Protein AF-A0A3P7QQA8-F1 (afdb_monomer)

InterPro domains:
  IPR006048 Alpha-amylase/branching enzyme, C-terminal all beta [PF02806] (86-179)
  IPR013780 Glycosyl hydrolase, all-beta [G3DSA:2.60.40.1180] (84-181)

pLDDT: mean 81.28, std 15.54, range [29.97, 96.06]

Foldseek 3Di:
DPPAFFPVHDDDLVNVLVLLVCLVVVCVCLLQVPDDDDDDDDDDDPDDPPVQCVDPRGLNVLVVLSVVLVVVVCVVQVQSPFDHKAFLDCDPVQRWTWIDTSQKIKIFGQASADKDAWDKTADADFAKKAWSDKCQDVSNPHPNPDDNGDIWGWDQPGGSNHRIITTDGGGHSMMTMIHGD

Solvent-accessible surface area (backbone atoms only — not comparable to full-atom values): 10279 Å² total; per-residue (Å²): 116,88,79,54,37,39,69,92,36,72,88,43,76,65,55,54,48,50,54,35,48,45,69,46,50,74,44,49,42,72,72,72,67,57,79,81,81,82,79,92,70,94,69,96,68,100,69,84,73,66,67,52,46,72,35,88,60,29,54,45,34,20,56,52,48,46,52,52,51,52,50,52,50,34,72,76,59,36,40,87,78,38,68,78,68,47,75,35,42,79,39,79,87,68,32,34,41,29,33,38,35,59,73,29,40,40,42,34,25,67,22,91,73,65,57,38,70,72,40,80,44,41,34,73,75,80,53,46,30,32,61,71,46,58,50,36,32,60,80,40,71,33,82,50,84,69,67,75,85,47,73,35,61,49,44,92,47,65,31,62,94,23,56,12,22,33,58,39,71,43,49,43,44,30,39,38,31,32,30,68,113

Structure (mmCIF, N/CA/C/O backbone):
data_AF-A0A3P7QQA8-F1
#
_entry.id   AF-A0A3P7QQA8-F1
#
loop_
_atom_site.group_PDB
_atom_site.id
_atom_site.type_symbol
_atom_site.label_atom_id
_atom_site.label_alt_id
_atom_site.label_comp_id
_atom_site.label_asym_id
_atom_site.label_entity_id
_atom_site.label_seq_id
_atom_site.pdbx_PDB_ins_code
_atom_site.Cartn_x
_atom_site.Cartn_y
_atom_site.Cartn_z
_atom_site.occupancy
_atom_site.B_iso_or_equiv
_atom_site.auth_seq_id
_atom_site.auth_comp_id
_atom_site.auth_asym_id
_atom_site.auth_atom_id
_atom_site.pdbx_PDB_model_num
ATOM 1 N N . MET A 1 1 ? -2.101 3.197 25.230 1.00 57.44 1 MET A N 1
ATOM 2 C CA . MET A 1 1 ? -2.640 1.871 24.850 1.00 57.44 1 MET A CA 1
ATOM 3 C C . MET A 1 1 ? -3.828 1.488 25.728 1.00 57.44 1 MET A C 1
ATOM 5 O O . MET A 1 1 ? -4.781 0.951 25.197 1.00 57.44 1 MET A O 1
ATOM 9 N N . TYR A 1 2 ? -3.810 1.807 27.024 1.00 59.59 2 TYR A N 1
ATOM 10 C CA . TYR A 1 2 ? -4.883 1.435 27.953 1.00 59.59 2 TYR A CA 1
ATOM 11 C C . TYR A 1 2 ? -6.180 2.246 27.780 1.00 59.59 2 TYR A C 1
ATOM 13 O O . TYR A 1 2 ? -7.253 1.659 27.807 1.00 59.59 2 TYR A O 1
ATOM 21 N N . ASP A 1 3 ? -6.090 3.547 27.477 1.00 66.62 3 ASP A N 1
ATOM 22 C CA . ASP A 1 3 ? -7.284 4.417 27.530 1.00 66.62 3 ASP A CA 1
ATOM 23 C C . ASP A 1 3 ? -7.959 4.667 26.174 1.00 66.62 3 ASP A C 1
ATOM 25 O O . ASP A 1 3 ? -9.143 4.965 26.114 1.00 66.62 3 ASP A O 1
ATOM 29 N N . PHE A 1 4 ? -7.220 4.542 25.066 1.00 74.38 4 PHE A N 1
ATOM 30 C CA . PHE A 1 4 ? -7.674 4.977 23.733 1.00 74.38 4 PHE A CA 1
ATOM 31 C C . PHE A 1 4 ? -7.762 3.838 22.706 1.00 74.38 4 PHE A C 1
ATOM 33 O O . PHE A 1 4 ? -7.711 4.070 21.498 1.00 74.38 4 PHE A O 1
ATOM 40 N N . MET A 1 5 ? -7.830 2.583 23.156 1.00 75.19 5 MET A N 1
ATOM 41 C CA . MET A 1 5 ? -7.993 1.421 22.267 1.00 75.19 5 MET A CA 1
ATOM 42 C C . MET A 1 5 ? -9.452 0.983 22.115 1.00 75.19 5 MET A C 1
ATOM 44 O O . MET A 1 5 ? -9.724 0.103 21.303 1.00 75.19 5 MET A O 1
ATOM 48 N N . SER A 1 6 ? -10.385 1.617 22.828 1.00 76.81 6 SER A N 1
ATOM 49 C CA . SER A 1 6 ? -11.822 1.440 22.612 1.00 76.81 6 SER A CA 1
ATOM 50 C C . SER A 1 6 ? -12.302 2.249 21.405 1.00 76.81 6 SER A C 1
ATOM 52 O O . SER A 1 6 ? -11.859 3.379 21.186 1.00 76.81 6 SER A O 1
ATOM 54 N N . LEU A 1 7 ? -13.257 1.714 20.647 1.00 77.50 7 LEU A N 1
ATOM 55 C CA . LEU A 1 7 ? -13.943 2.439 19.574 1.00 77.50 7 LEU A CA 1
ATOM 56 C C . LEU A 1 7 ? -14.755 3.634 20.086 1.00 77.50 7 LEU A C 1
ATOM 58 O O . LEU A 1 7 ? -14.935 4.595 19.347 1.00 77.50 7 LEU A O 1
ATOM 62 N N . THR A 1 8 ? -15.190 3.607 21.348 1.00 80.12 8 THR A N 1
ATOM 63 C CA . THR A 1 8 ? -15.962 4.695 21.975 1.00 80.12 8 THR A CA 1
ATOM 64 C C . THR A 1 8 ? -15.107 5.890 22.396 1.00 80.12 8 THR A C 1
ATOM 66 O O . THR A 1 8 ? -15.632 6.941 22.749 1.00 80.12 8 THR A O 1
ATOM 69 N N . THR A 1 9 ? -13.783 5.741 22.368 1.00 80.75 9 THR A N 1
ATOM 70 C CA . THR A 1 9 ? -12.828 6.785 22.762 1.00 80.75 9 THR A CA 1
ATOM 71 C C . THR A 1 9 ? -12.302 7.516 21.528 1.00 80.75 9 THR A C 1
ATOM 73 O O . THR A 1 9 ? -12.197 6.905 20.457 1.00 80.75 9 THR A O 1
ATOM 76 N N . PRO A 1 10 ? -11.934 8.807 21.627 1.00 80.50 10 PRO A N 1
ATOM 77 C CA . PRO A 1 10 ? -11.482 9.570 20.468 1.00 80.50 10 PRO A CA 1
ATOM 78 C C . PRO A 1 10 ? -10.267 8.916 19.797 1.00 80.50 10 PRO A C 1
ATOM 80 O O . PRO A 1 10 ? -9.396 8.327 20.449 1.00 80.50 10 PRO A O 1
ATOM 83 N N . TYR A 1 11 ? -10.216 8.993 18.467 1.00 77.62 11 TYR A N 1
ATOM 84 C CA . TYR A 1 11 ? -9.092 8.478 17.693 1.00 77.62 11 TYR A CA 1
ATOM 85 C C . TYR A 1 11 ? -7.962 9.503 17.689 1.00 77.62 11 TYR A C 1
ATOM 87 O O . TYR A 1 11 ? -7.927 10.424 16.877 1.00 77.62 11 TYR A O 1
ATOM 95 N N . THR A 1 12 ? -7.067 9.396 18.671 1.00 81.44 12 THR A N 1
ATOM 96 C CA . THR A 1 12 ? -5.988 10.372 18.827 1.00 81.44 12 THR A CA 1
ATOM 97 C C . THR A 1 12 ? -4.903 10.169 17.762 1.00 81.44 12 THR A C 1
ATOM 99 O O . THR A 1 12 ? -4.623 9.026 17.380 1.00 81.44 12 THR A O 1
ATOM 102 N N . PRO A 1 13 ? -4.190 11.238 17.352 1.00 71.12 13 PRO A N 1
ATOM 103 C CA . PRO A 1 13 ? -3.071 11.127 16.413 1.00 71.12 13 PRO A CA 1
ATOM 104 C C . PRO A 1 13 ? -1.963 10.171 16.876 1.00 71.12 13 PRO A C 1
ATOM 106 O O . PRO A 1 13 ? -1.188 9.682 16.060 1.00 71.12 13 PRO A O 1
ATOM 109 N N . ILE A 1 14 ? -1.852 9.906 18.183 1.00 77.38 14 ILE A N 1
ATOM 110 C CA . ILE A 1 14 ? -0.880 8.963 18.753 1.00 77.38 14 ILE A CA 1
ATOM 111 C C . ILE A 1 14 ? -1.302 7.517 18.471 1.00 77.38 14 ILE A C 1
ATOM 113 O O . ILE A 1 14 ? -0.476 6.710 18.045 1.00 77.38 14 ILE A O 1
ATOM 117 N N . ILE A 1 15 ? -2.578 7.184 18.685 1.00 77.06 15 ILE A N 1
ATOM 118 C CA . ILE A 1 15 ? -3.101 5.836 18.428 1.00 77.06 15 ILE A CA 1
ATOM 119 C C . ILE A 1 15 ? -3.146 5.551 16.931 1.00 77.06 15 ILE A C 1
ATOM 121 O O . ILE A 1 15 ? -2.715 4.480 16.511 1.00 77.06 15 ILE A O 1
ATOM 125 N N . GLU A 1 16 ? -3.568 6.526 16.129 1.00 71.06 16 GLU A N 1
ATOM 126 C CA . GLU A 1 16 ? -3.531 6.439 14.671 1.00 71.06 16 GLU A CA 1
ATOM 127 C C . GLU A 1 16 ? -2.111 6.138 14.164 1.00 71.06 16 GLU A C 1
ATOM 129 O O . GLU A 1 16 ? -1.909 5.194 13.398 1.00 71.06 16 GLU A O 1
ATOM 134 N N . ARG A 1 17 ? -1.100 6.885 14.644 1.00 74.38 17 ARG A N 1
ATOM 135 C CA . ARG A 1 17 ? 0.320 6.605 14.351 1.00 74.38 17 ARG A CA 1
ATOM 136 C C . ARG A 1 17 ? 0.700 5.188 14.748 1.00 74.38 17 ARG A C 1
ATOM 138 O O . ARG A 1 17 ? 1.316 4.491 13.950 1.00 74.38 17 ARG A O 1
ATOM 145 N N . GLY A 1 18 ? 0.357 4.781 15.968 1.00 76.88 18 GLY A N 1
ATOM 146 C CA . GLY A 1 18 ? 0.711 3.472 16.507 1.00 76.88 18 GLY A CA 1
ATOM 147 C C . GLY A 1 18 ? 0.143 2.325 15.674 1.00 76.88 18 GLY A C 1
ATOM 148 O O . GLY A 1 18 ? 0.885 1.418 15.312 1.00 76.88 18 GLY A O 1
ATOM 149 N N . ILE A 1 19 ? -1.142 2.387 15.319 1.00 76.88 19 ILE A N 1
ATOM 150 C CA . ILE A 1 19 ? -1.824 1.360 14.519 1.00 76.88 19 ILE A CA 1
ATOM 151 C C . ILE A 1 19 ? -1.268 1.319 13.095 1.00 76.88 19 ILE A C 1
ATOM 153 O O . ILE A 1 19 ? -0.942 0.243 12.593 1.00 76.88 19 ILE A O 1
ATOM 157 N N . ALA A 1 20 ? -1.111 2.478 12.453 1.00 69.94 20 ALA A N 1
ATOM 158 C CA . ALA A 1 20 ? -0.574 2.566 11.100 1.00 69.94 20 ALA A CA 1
ATOM 159 C C . ALA A 1 20 ? 0.866 2.032 11.019 1.00 69.94 20 ALA A C 1
ATOM 161 O O . ALA A 1 20 ? 1.167 1.157 10.208 1.00 69.94 20 ALA A O 1
ATOM 162 N N . LEU A 1 21 ? 1.741 2.481 11.925 1.00 69.31 21 LEU A N 1
ATOM 163 C CA . LEU A 1 21 ? 3.122 2.009 11.990 1.00 69.31 21 LEU A CA 1
ATOM 164 C C . LEU A 1 21 ? 3.203 0.530 12.367 1.00 69.31 21 LEU A C 1
ATOM 166 O O . LEU A 1 21 ? 4.064 -0.162 11.842 1.00 69.31 21 LEU A O 1
ATOM 170 N N . HIS A 1 22 ? 2.322 0.012 13.225 1.00 76.12 22 HIS A N 1
ATOM 171 C CA . HIS A 1 22 ? 2.319 -1.413 13.559 1.00 76.12 22 HIS A CA 1
ATOM 172 C C . HIS A 1 22 ? 1.997 -2.282 12.338 1.00 76.12 22 HIS A C 1
ATOM 174 O O . HIS A 1 22 ? 2.730 -3.229 12.061 1.00 76.12 22 HIS A O 1
ATOM 180 N N . LYS A 1 23 ? 0.963 -1.930 11.562 1.00 74.44 23 LYS A N 1
ATOM 181 C CA . LYS A 1 23 ? 0.606 -2.640 10.319 1.00 74.44 23 LYS A CA 1
ATOM 182 C C . LYS A 1 23 ? 1.752 -2.642 9.307 1.00 74.44 23 LYS A C 1
ATOM 184 O O . LYS A 1 23 ? 2.011 -3.656 8.662 1.00 74.44 23 LYS A O 1
ATOM 189 N N . VAL A 1 24 ? 2.454 -1.515 9.209 1.00 63.94 24 VAL A N 1
ATOM 190 C CA . VAL A 1 24 ? 3.593 -1.329 8.307 1.00 63.94 24 VAL A CA 1
ATOM 191 C C . VAL A 1 24 ? 4.847 -2.086 8.791 1.00 63.94 24 VAL A C 1
ATOM 193 O O . VAL A 1 24 ? 5.474 -2.807 8.017 1.00 63.94 24 VAL A O 1
ATOM 196 N N . MET A 1 25 ? 5.222 -1.945 10.067 1.00 60.78 25 MET A N 1
ATOM 197 C CA . MET A 1 25 ? 6.478 -2.470 10.627 1.00 60.78 25 MET A CA 1
ATOM 198 C C . MET A 1 25 ? 6.422 -3.956 10.984 1.00 60.78 25 MET A C 1
ATOM 200 O O . MET A 1 25 ? 7.438 -4.640 10.873 1.00 60.78 25 MET A O 1
ATOM 204 N N . SER A 1 26 ? 5.258 -4.473 11.404 1.00 57.09 26 SER A N 1
ATOM 205 C CA . SER A 1 26 ? 5.112 -5.878 11.823 1.00 57.09 26 SER A CA 1
ATOM 206 C C . SER A 1 26 ? 5.542 -6.848 10.715 1.00 57.09 26 SER A C 1
ATOM 208 O O . SER A 1 26 ? 6.144 -7.888 10.993 1.00 57.09 26 SER A O 1
ATOM 210 N N . ARG A 1 27 ? 5.338 -6.477 9.439 1.00 56.50 27 ARG A N 1
ATOM 211 C CA . ARG A 1 27 ? 5.777 -7.290 8.299 1.00 56.50 27 ARG A CA 1
ATOM 212 C C . ARG A 1 27 ? 6.954 -6.773 7.494 1.00 56.50 27 ARG A C 1
ATOM 214 O O . ARG A 1 27 ? 7.636 -7.625 6.936 1.00 56.50 27 ARG A O 1
ATOM 221 N N . SER A 1 28 ? 7.312 -5.487 7.511 1.00 54.56 28 SER A N 1
ATOM 222 C CA . SER A 1 28 ? 8.546 -5.049 6.833 1.00 54.56 28 SER A CA 1
ATOM 223 C C . SER A 1 28 ? 9.790 -5.801 7.341 1.00 54.56 28 SER A C 1
ATOM 225 O O . SER A 1 28 ? 10.594 -6.262 6.533 1.00 54.56 28 SER A O 1
ATOM 227 N N . SER A 1 29 ? 9.893 -6.055 8.653 1.00 53.00 29 SER A N 1
ATOM 228 C CA . SER A 1 29 ? 10.986 -6.848 9.244 1.00 53.00 29 SER A CA 1
ATOM 229 C C . SER A 1 29 ? 11.018 -8.303 8.754 1.00 53.00 29 SER A C 1
ATOM 231 O O . SER A 1 29 ? 12.093 -8.831 8.479 1.00 53.00 29 SER A O 1
ATOM 233 N N . GLY A 1 30 ? 9.853 -8.943 8.581 1.00 51.72 30 GLY A N 1
ATOM 234 C CA . GLY A 1 30 ? 9.754 -10.305 8.035 1.00 51.72 30 GLY A CA 1
ATOM 235 C C . GLY A 1 30 ? 9.943 -10.381 6.515 1.00 51.72 30 GLY A C 1
ATOM 236 O O . GLY A 1 30 ? 10.3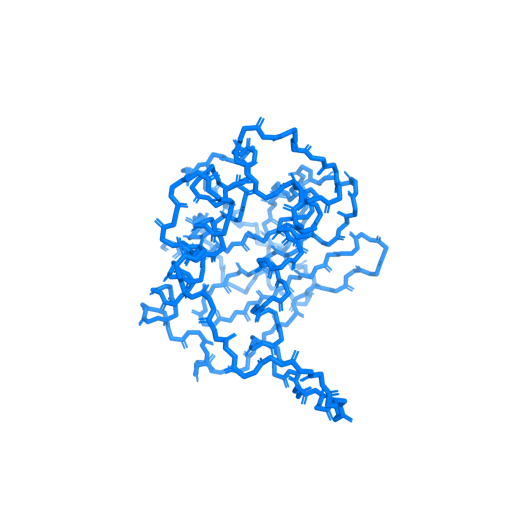69 -11.407 5.995 1.00 51.72 30 GLY A O 1
ATOM 237 N N . MET A 1 31 ? 9.658 -9.292 5.799 1.00 52.56 31 MET A N 1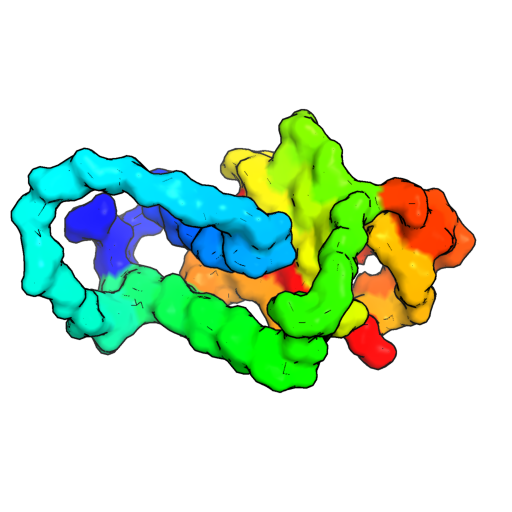
ATOM 238 C CA . MET A 1 31 ? 9.733 -9.215 4.337 1.00 52.56 31 MET A CA 1
ATOM 239 C C . MET A 1 31 ? 11.124 -8.838 3.820 1.00 52.56 31 MET A C 1
ATOM 241 O O . MET A 1 31 ? 11.485 -9.272 2.727 1.00 52.56 31 MET A O 1
ATOM 245 N N . VAL A 1 32 ? 11.897 -8.067 4.594 1.00 50.47 32 VAL A N 1
ATOM 246 C CA . VAL A 1 32 ? 13.256 -7.600 4.246 1.00 50.47 32 VAL A CA 1
ATOM 247 C C . VAL A 1 32 ? 14.351 -8.435 4.938 1.00 50.47 32 VAL A C 1
ATOM 249 O O . VAL A 1 32 ? 15.530 -8.278 4.640 1.00 50.47 32 VAL A O 1
ATOM 252 N N . GLY A 1 33 ? 13.983 -9.376 5.818 1.00 42.69 33 GLY A N 1
ATOM 253 C CA . GLY A 1 33 ? 14.928 -10.318 6.430 1.00 42.69 33 GLY A CA 1
ATOM 254 C C . GLY A 1 33 ? 15.805 -9.711 7.530 1.00 42.69 33 GLY A C 1
ATOM 255 O O . GLY A 1 33 ? 16.919 -10.178 7.754 1.00 42.69 33 GLY A O 1
ATOM 256 N N . LEU A 1 34 ? 15.327 -8.671 8.224 1.00 41.59 34 LEU A N 1
ATOM 257 C CA . LEU A 1 34 ? 16.064 -8.085 9.345 1.00 41.59 34 LEU A CA 1
ATOM 258 C C . LEU A 1 34 ? 16.025 -9.040 10.557 1.00 41.59 34 LEU A C 1
ATOM 260 O O . LEU A 1 34 ? 14.934 -9.440 10.974 1.00 41.59 34 LEU A O 1
ATOM 264 N N . PRO A 1 35 ? 17.177 -9.406 11.153 1.00 33.72 35 PRO A N 1
ATOM 265 C CA . PRO A 1 35 ? 17.205 -10.263 12.331 1.00 33.72 35 PRO A CA 1
ATOM 266 C C . PRO A 1 35 ? 16.536 -9.561 13.519 1.00 33.72 35 PRO A C 1
ATOM 268 O O . PRO A 1 35 ? 16.846 -8.415 13.848 1.00 33.72 35 PRO A O 1
ATOM 271 N N . ALA A 1 36 ? 15.614 -10.259 14.183 1.00 39.66 36 ALA A N 1
ATOM 272 C CA . ALA A 1 36 ? 14.970 -9.772 15.395 1.00 39.66 36 ALA A CA 1
ATOM 273 C C . ALA A 1 36 ? 16.012 -9.635 16.520 1.00 39.66 36 ALA A C 1
ATOM 275 O O . ALA A 1 36 ? 16.510 -10.632 17.046 1.00 39.66 36 ALA A O 1
ATOM 276 N N . TYR A 1 37 ? 16.346 -8.399 16.900 1.00 29.97 37 TYR A N 1
ATOM 277 C CA . TYR A 1 37 ? 17.274 -8.132 17.996 1.00 29.97 37 TYR A CA 1
ATOM 278 C C . TYR A 1 37 ? 16.598 -8.464 19.334 1.00 29.97 37 TYR A C 1
ATOM 280 O O . TYR A 1 37 ? 15.699 -7.758 19.795 1.00 29.97 37 TYR A O 1
ATOM 288 N N . ARG A 1 38 ? 16.996 -9.577 19.957 1.00 32.22 38 ARG A N 1
ATOM 289 C CA . ARG A 1 38 ? 16.455 -10.030 21.245 1.00 32.22 38 ARG A CA 1
ATOM 290 C C . ARG A 1 38 ? 17.139 -9.264 22.382 1.00 32.22 38 ARG A C 1
ATOM 292 O O . ARG A 1 38 ? 18.195 -9.669 22.852 1.00 32.22 38 ARG A O 1
ATOM 299 N N . GLN A 1 39 ? 16.531 -8.175 22.853 1.00 34.16 39 GLN A N 1
ATOM 300 C CA . GLN A 1 39 ? 16.903 -7.579 24.142 1.00 34.16 39 GLN A CA 1
ATOM 301 C C . GLN A 1 39 ? 16.262 -8.368 25.287 1.00 34.16 39 GLN A C 1
ATOM 303 O O . GLN A 1 39 ? 15.042 -8.489 25.383 1.00 34.16 39 GLN A O 1
ATOM 308 N N . GLN A 1 40 ? 17.101 -8.910 26.165 1.00 39.25 40 GLN A N 1
ATOM 309 C CA . GLN A 1 40 ? 16.694 -9.706 27.315 1.00 39.25 40 GLN A CA 1
ATOM 310 C C . GLN A 1 40 ? 16.436 -8.770 28.506 1.00 39.25 40 GLN A C 1
ATOM 312 O O . GLN A 1 40 ? 17.336 -8.454 29.277 1.00 39.25 40 GLN A O 1
ATOM 317 N N . ARG A 1 41 ? 15.199 -8.279 28.636 1.00 36.91 41 ARG A N 1
ATOM 318 C CA . ARG A 1 41 ? 14.691 -7.669 29.875 1.00 36.91 41 ARG A CA 1
ATOM 319 C C . ARG A 1 41 ? 13.547 -8.522 30.408 1.00 36.91 41 ARG A C 1
ATOM 321 O O . ARG A 1 41 ? 12.583 -8.789 29.697 1.00 36.91 41 ARG A O 1
ATOM 328 N N . VAL A 1 42 ? 13.670 -8.956 31.659 1.00 48.28 42 VAL A N 1
ATOM 329 C CA . VAL A 1 42 ? 12.635 -9.711 32.369 1.00 48.28 42 VAL A CA 1
ATOM 330 C C . VAL A 1 42 ? 11.559 -8.721 32.818 1.00 48.28 42 VAL A C 1
ATOM 332 O O . VAL A 1 42 ? 11.739 -8.007 33.799 1.00 48.28 42 VAL A O 1
ATOM 335 N N . LEU A 1 43 ? 10.462 -8.637 32.065 1.00 46.84 43 LEU A N 1
ATOM 336 C CA . LEU A 1 43 ? 9.220 -7.995 32.501 1.00 46.84 43 LEU A CA 1
ATOM 337 C C . LEU A 1 43 ? 8.290 -9.082 33.060 1.00 46.84 43 LEU A C 1
ATOM 339 O O . LEU A 1 43 ? 8.211 -10.163 32.466 1.00 46.84 43 LEU A O 1
ATOM 343 N N . PRO A 1 44 ? 7.565 -8.842 34.166 1.00 59.16 44 PRO A N 1
ATOM 344 C CA . PRO A 1 44 ? 6.505 -9.748 34.564 1.00 59.16 44 PRO A CA 1
ATOM 345 C C . PRO A 1 44 ? 5.403 -9.633 33.512 1.00 59.16 44 PRO A C 1
ATOM 347 O O . PRO A 1 44 ? 4.937 -8.530 33.253 1.00 59.16 44 PRO A O 1
ATOM 350 N N . LEU A 1 45 ? 5.054 -10.752 32.871 1.00 46.34 45 LEU A N 1
ATOM 351 C CA . LEU A 1 45 ? 3.704 -11.147 32.431 1.00 46.34 45 LEU A CA 1
ATOM 352 C C . LEU A 1 45 ? 3.824 -12.318 31.434 1.00 46.34 45 LEU A C 1
ATOM 354 O O . LEU A 1 45 ? 3.765 -12.114 30.220 1.00 46.34 45 LEU A O 1
ATOM 358 N N . PRO A 1 46 ? 3.940 -13.577 31.896 1.00 52.22 46 PRO A N 1
ATOM 359 C CA . PRO A 1 46 ? 3.756 -14.731 31.027 1.00 52.22 46 PRO A CA 1
ATOM 360 C C . PRO A 1 46 ? 2.249 -14.972 30.845 1.00 52.22 46 PRO A C 1
ATOM 362 O O . PRO A 1 46 ? 1.709 -15.974 31.302 1.00 52.22 46 PRO A O 1
ATOM 365 N N . ARG A 1 47 ? 1.525 -14.015 30.254 1.00 58.16 47 ARG A N 1
ATOM 366 C CA . ARG A 1 47 ? 0.106 -14.171 29.894 1.00 58.16 47 ARG A CA 1
ATOM 367 C C . ARG A 1 47 ? -0.162 -13.465 28.569 1.00 58.16 47 ARG A C 1
ATOM 369 O O . ARG A 1 47 ? 0.121 -12.280 28.431 1.00 58.16 47 ARG A O 1
ATOM 376 N N . ARG A 1 48 ? -0.715 -14.197 27.599 1.00 63.47 48 ARG A N 1
ATOM 377 C CA . ARG A 1 48 ? -1.237 -13.634 26.346 1.00 63.47 48 ARG A CA 1
ATOM 378 C C . ARG A 1 48 ? -2.727 -13.347 26.530 1.00 63.47 48 ARG A C 1
ATOM 380 O O . ARG A 1 48 ? -3.476 -14.246 26.894 1.00 63.47 48 ARG A O 1
ATOM 387 N N . GLN A 1 49 ? -3.144 -12.106 26.296 1.00 70.75 49 GLN A N 1
ATOM 388 C CA . GLN A 1 49 ? -4.547 -11.685 26.377 1.00 70.75 49 GLN A CA 1
ATOM 389 C C . GLN A 1 49 ? -5.194 -11.776 24.987 1.00 70.75 49 GLN A C 1
ATOM 391 O O . GLN A 1 49 ? -5.345 -10.772 24.296 1.00 70.75 49 GLN A O 1
ATOM 396 N N . PHE A 1 50 ? -5.510 -12.997 24.540 1.00 74.44 50 PHE A N 1
ATOM 397 C CA . PHE A 1 50 ? -6.115 -13.227 23.215 1.00 74.44 50 PHE A CA 1
ATOM 398 C C . PHE A 1 50 ? -7.518 -12.616 23.086 1.00 74.44 50 PHE A C 1
ATOM 400 O O . PHE A 1 50 ? -7.866 -12.093 22.033 1.00 74.44 50 PHE A O 1
ATOM 407 N N . ASN A 1 51 ? -8.251 -12.552 24.198 1.00 76.50 51 ASN A N 1
ATOM 408 C CA . ASN A 1 51 ? -9.574 -11.936 24.303 1.00 76.50 51 ASN A CA 1
ATOM 409 C C . ASN A 1 51 ? -9.630 -10.462 23.854 1.00 76.50 51 ASN A C 1
ATOM 411 O O . ASN A 1 51 ? -10.696 -9.979 23.478 1.00 76.50 51 ASN A O 1
ATOM 415 N N . LEU A 1 52 ? -8.509 -9.729 23.882 1.00 72.81 52 LEU A N 1
ATOM 416 C CA . LEU A 1 52 ? -8.457 -8.347 23.395 1.00 72.81 52 LEU A CA 1
ATOM 417 C C . LEU A 1 52 ? -8.710 -8.250 21.886 1.00 72.81 52 LEU A C 1
ATOM 419 O O . LEU A 1 52 ? -9.273 -7.255 21.433 1.00 72.81 52 LEU A O 1
ATOM 423 N N . ALA A 1 53 ? -8.284 -9.253 21.114 1.00 69.31 53 ALA A N 1
ATOM 424 C CA . ALA A 1 53 ? -8.478 -9.289 19.667 1.00 69.31 53 ALA A CA 1
ATOM 425 C C . ALA A 1 53 ? -9.912 -9.685 19.280 1.00 69.31 53 ALA A C 1
ATOM 427 O O . ALA A 1 53 ? -10.394 -9.238 18.241 1.00 69.31 53 ALA A O 1
ATOM 428 N N . ASP A 1 54 ? -10.583 -10.466 20.132 1.00 71.12 54 ASP A N 1
ATOM 429 C CA . ASP A 1 54 ? -11.952 -10.954 19.916 1.00 71.12 54 ASP A CA 1
ATOM 430 C C . ASP A 1 54 ? -13.020 -9.908 20.276 1.00 71.12 54 ASP A C 1
ATOM 432 O O . ASP A 1 54 ? -14.174 -10.011 19.867 1.00 71.12 54 ASP A O 1
ATOM 436 N N . SER A 1 55 ? -12.654 -8.875 21.041 1.00 77.00 55 SER A N 1
ATOM 437 C CA . SER A 1 55 ? -13.591 -7.827 21.442 1.00 77.00 55 SER A CA 1
ATOM 438 C C . SER A 1 55 ? -13.924 -6.887 20.281 1.00 77.00 55 SER A C 1
ATOM 440 O O . SER A 1 55 ? -13.077 -6.129 19.801 1.00 77.00 55 SER A O 1
ATOM 442 N N . GLU A 1 56 ? -15.198 -6.849 19.887 1.00 79.19 56 GLU A N 1
ATOM 443 C CA . GLU A 1 56 ? -15.680 -5.955 18.829 1.00 79.19 56 GLU A CA 1
ATOM 444 C C . GLU A 1 56 ? -15.557 -4.466 19.176 1.00 79.19 56 GLU A C 1
ATOM 446 O O . GLU A 1 56 ? -15.487 -3.628 18.274 1.00 79.19 56 GLU A O 1
ATOM 451 N N . LEU A 1 57 ? -15.501 -4.128 20.465 1.00 83.12 57 LEU A N 1
ATOM 452 C CA . LEU A 1 57 ? -15.399 -2.751 20.951 1.00 83.12 57 LEU A CA 1
ATOM 453 C C . LEU A 1 57 ? -13.958 -2.229 20.967 1.00 83.12 57 LEU A C 1
ATOM 455 O O . LEU A 1 57 ? -13.746 -1.035 21.181 1.00 83.12 57 LEU A O 1
ATOM 459 N N . LEU A 1 58 ? -12.965 -3.091 20.725 1.00 83.12 58 LEU A N 1
ATOM 460 C CA . LEU A 1 58 ? -11.554 -2.725 20.753 1.00 83.12 58 LEU A CA 1
ATOM 461 C C . LEU A 1 58 ? -10.948 -2.632 19.350 1.00 83.12 58 LEU A C 1
ATOM 463 O O . LEU A 1 58 ? -11.265 -3.382 18.431 1.00 83.12 58 LEU A O 1
ATOM 467 N N . ARG A 1 59 ? -9.981 -1.727 19.202 1.00 82.00 59 ARG A N 1
ATOM 468 C CA . ARG A 1 59 ? -9.234 -1.480 17.959 1.00 82.00 59 ARG A CA 1
ATOM 469 C C . ARG A 1 59 ? -8.239 -2.598 17.615 1.00 82.00 59 ARG A C 1
ATOM 471 O O . ARG A 1 59 ? -7.724 -2.621 16.502 1.00 82.00 59 ARG A O 1
ATOM 478 N N . TYR A 1 60 ? -7.983 -3.546 18.524 1.00 81.50 60 TYR A N 1
ATOM 479 C CA . TYR A 1 60 ? -7.101 -4.698 18.273 1.00 81.50 60 TYR A CA 1
ATOM 480 C C . TYR A 1 60 ? -7.608 -5.600 17.143 1.00 81.50 60 TYR A C 1
ATOM 482 O O . TYR A 1 60 ? -6.795 -6.163 16.409 1.00 81.50 60 TYR A O 1
ATOM 490 N N . LYS A 1 61 ? -8.931 -5.665 16.938 1.00 83.88 61 LYS A N 1
ATOM 491 C CA . LYS A 1 61 ? -9.542 -6.420 15.838 1.00 83.88 61 LYS A CA 1
ATOM 492 C C . LYS A 1 61 ? -9.012 -6.002 14.463 1.00 83.88 61 LYS A C 1
ATOM 494 O O . LYS A 1 61 ? -8.835 -6.845 13.593 1.00 83.88 61 LYS A O 1
ATOM 499 N N . PHE A 1 62 ? -8.689 -4.719 14.281 1.00 86.94 62 PHE A N 1
ATOM 500 C CA . PHE A 1 62 ? -8.153 -4.193 13.024 1.00 86.94 62 PHE A CA 1
ATOM 501 C C . PHE A 1 62 ? -6.749 -4.715 12.720 1.00 86.94 62 PHE A C 1
ATOM 503 O O . PHE A 1 62 ? -6.438 -5.042 11.577 1.00 86.94 62 PHE A O 1
ATOM 510 N N . LEU A 1 63 ? -5.906 -4.822 13.750 1.00 84.94 63 LEU A N 1
ATOM 511 C CA . LEU A 1 63 ? -4.557 -5.371 13.614 1.00 84.94 63 LEU A CA 1
ATOM 512 C C . LEU A 1 63 ? -4.609 -6.870 13.310 1.00 84.94 63 LEU A C 1
ATOM 514 O O . LEU A 1 63 ? -3.870 -7.338 12.450 1.00 84.94 63 LEU A O 1
ATOM 518 N N . ASN A 1 64 ? -5.513 -7.597 13.973 1.00 85.75 64 ASN A N 1
ATOM 519 C CA . ASN A 1 64 ? -5.701 -9.028 13.743 1.00 85.75 64 ASN A CA 1
ATOM 520 C C . ASN A 1 64 ? -6.223 -9.312 12.322 1.00 85.75 64 ASN A C 1
ATOM 522 O O . ASN A 1 64 ? -5.690 -10.169 11.624 1.00 85.75 64 ASN A O 1
ATOM 526 N N . LYS A 1 65 ? -7.208 -8.532 11.852 1.00 88.75 65 LYS A N 1
ATOM 527 C CA . LYS A 1 65 ? -7.704 -8.609 10.468 1.00 88.75 65 LYS A CA 1
ATOM 528 C C . LYS A 1 65 ? -6.601 -8.338 9.443 1.00 88.75 65 LYS A C 1
ATOM 530 O O . LYS A 1 65 ? -6.482 -9.082 8.478 1.00 88.75 65 LYS A O 1
ATOM 535 N N . TRP A 1 66 ? -5.781 -7.307 9.658 1.00 88.88 66 TRP A N 1
ATOM 536 C CA . TRP A 1 66 ? -4.661 -6.999 8.763 1.00 88.88 66 TRP A CA 1
ATOM 537 C C . TRP A 1 66 ? -3.647 -8.146 8.689 1.00 88.88 66 TRP A C 1
ATOM 539 O O . TRP A 1 66 ? -3.219 -8.513 7.597 1.00 88.88 66 TRP A O 1
ATOM 549 N N . ASP A 1 67 ? -3.285 -8.740 9.831 1.00 86.56 67 ASP A N 1
ATOM 550 C CA . ASP A 1 67 ? -2.367 -9.884 9.856 1.00 86.56 67 ASP A CA 1
ATOM 551 C C . ASP A 1 67 ? -2.959 -11.103 9.132 1.00 86.56 67 ASP A C 1
ATOM 553 O O . ASP A 1 67 ? -2.278 -11.735 8.322 1.00 86.56 67 ASP A O 1
ATOM 557 N N . ALA A 1 68 ? -4.250 -11.383 9.338 1.00 88.12 68 ALA A N 1
ATOM 558 C CA . ALA A 1 68 ? -4.956 -12.457 8.647 1.00 88.12 68 ALA A CA 1
ATOM 559 C C . ALA A 1 68 ? -4.952 -12.272 7.118 1.00 88.12 68 ALA A C 1
ATOM 561 O O . ALA A 1 68 ? -4.630 -13.214 6.394 1.00 88.12 68 ALA A O 1
ATOM 562 N N . GLU A 1 69 ? -5.253 -11.071 6.617 1.00 91.06 69 GLU A N 1
ATOM 563 C CA . GLU A 1 69 ? -5.248 -10.785 5.174 1.00 91.06 69 GLU A CA 1
ATOM 564 C C . GLU A 1 69 ? -3.834 -10.803 4.573 1.00 91.06 69 GLU A C 1
ATOM 566 O O . GLU A 1 69 ? -3.634 -11.331 3.478 1.00 91.06 69 GLU A O 1
ATOM 571 N N . MET A 1 70 ? -2.821 -10.330 5.306 1.00 85.75 70 MET A N 1
ATOM 572 C CA . MET A 1 70 ? -1.420 -10.460 4.887 1.00 85.75 70 MET A CA 1
ATOM 573 C C . MET A 1 70 ? -0.987 -11.928 4.782 1.00 85.75 70 MET A C 1
ATOM 575 O O . MET A 1 70 ? -0.310 -12.294 3.821 1.00 85.75 70 MET A O 1
ATOM 579 N N . ASN A 1 71 ? -1.398 -12.783 5.724 1.00 86.81 71 ASN A N 1
ATOM 580 C CA . ASN A 1 71 ? -1.107 -14.218 5.674 1.00 86.81 71 ASN A CA 1
ATOM 581 C C . ASN A 1 71 ? -1.854 -14.910 4.517 1.00 86.81 71 ASN A C 1
ATOM 583 O O . ASN A 1 71 ? -1.275 -15.760 3.848 1.00 86.81 71 ASN A O 1
ATOM 587 N N . LYS A 1 72 ? -3.101 -14.524 4.213 1.00 91.31 72 LYS A N 1
ATOM 588 C CA . LYS A 1 72 ? -3.823 -15.024 3.024 1.00 91.31 72 LYS A CA 1
ATOM 589 C C . LYS A 1 72 ? -3.135 -14.613 1.724 1.00 91.31 72 LYS A C 1
ATOM 591 O O . LYS A 1 72 ? -2.983 -15.430 0.814 1.00 91.31 72 LYS A O 1
ATOM 596 N N . LEU A 1 73 ? -2.684 -13.359 1.636 1.00 89.38 73 LEU A N 1
ATOM 597 C CA . LEU A 1 73 ? -1.923 -12.891 0.482 1.00 89.38 73 LEU A CA 1
ATOM 598 C C . LEU A 1 73 ? -0.626 -13.695 0.334 1.00 89.38 73 LEU A C 1
ATOM 600 O O . LEU A 1 73 ? -0.296 -14.115 -0.776 1.00 89.38 73 LEU A O 1
ATOM 604 N N . GLU A 1 74 ? 0.073 -13.960 1.437 1.00 86.75 74 GLU A N 1
ATOM 605 C CA . GLU A 1 74 ? 1.275 -14.796 1.458 1.00 86.75 74 GLU A CA 1
ATOM 606 C C . GLU A 1 74 ? 0.992 -16.223 0.982 1.00 86.75 74 GLU A C 1
ATOM 608 O O . GLU A 1 74 ? 1.682 -16.682 0.080 1.00 86.75 74 GLU A O 1
ATOM 613 N N . GLN A 1 75 ? -0.071 -16.871 1.463 1.00 88.25 75 GLN A N 1
ATOM 614 C CA . GLN A 1 75 ? -0.476 -18.205 1.002 1.00 88.25 75 GLN A CA 1
ATOM 615 C C . GLN A 1 75 ? -0.785 -18.240 -0.501 1.00 88.25 75 GLN A C 1
ATOM 617 O O . GLN A 1 75 ? -0.415 -19.189 -1.188 1.00 88.25 75 GLN A O 1
ATOM 622 N N . SER A 1 76 ? -1.442 -17.201 -1.030 1.00 88.69 76 SER A N 1
ATOM 623 C CA . SER A 1 76 ? -1.824 -17.144 -2.449 1.00 88.69 76 SER A CA 1
AT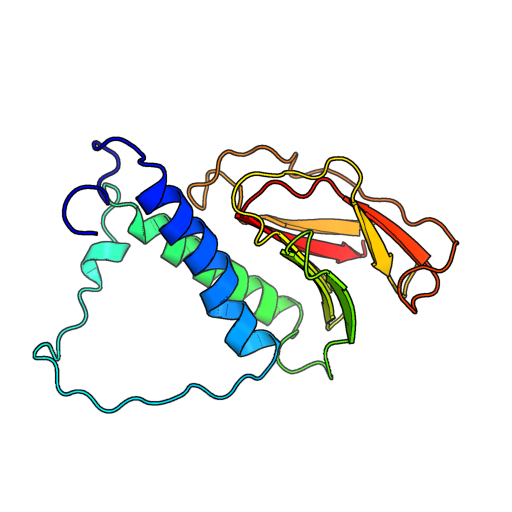OM 624 C C . SER A 1 76 ? -0.648 -16.865 -3.392 1.00 88.69 76 SER A C 1
ATOM 626 O O . SER A 1 76 ? -0.614 -17.361 -4.517 1.00 88.69 76 SER A O 1
ATOM 628 N N . THR A 1 77 ? 0.320 -16.054 -2.959 1.00 85.62 77 THR A N 1
ATOM 629 C CA . THR A 1 77 ? 1.401 -15.559 -3.829 1.00 85.62 77 THR A CA 1
ATOM 630 C C . THR A 1 77 ? 2.741 -16.214 -3.555 1.00 85.62 77 THR A C 1
ATOM 632 O O . THR A 1 77 ? 3.558 -16.342 -4.471 1.00 85.62 77 THR A O 1
ATOM 635 N N . GLY A 1 78 ? 2.970 -16.632 -2.316 1.00 85.06 78 GLY A N 1
ATOM 636 C CA . GLY A 1 78 ? 4.212 -17.208 -1.841 1.00 85.06 78 GLY A CA 1
ATOM 637 C C . GLY A 1 78 ? 5.347 -16.208 -1.661 1.00 85.06 78 GLY A C 1
ATOM 638 O O . GLY A 1 78 ? 6.517 -16.567 -1.814 1.00 85.06 78 GLY A O 1
ATOM 639 N N . PHE A 1 79 ? 5.042 -14.931 -1.402 1.00 82.38 79 PHE A N 1
ATOM 640 C CA . PHE A 1 79 ? 6.068 -13.887 -1.462 1.00 82.38 79 PHE A CA 1
ATOM 641 C C . PHE A 1 79 ? 7.206 -14.053 -0.444 1.00 82.38 79 PHE A C 1
ATOM 643 O O . PHE A 1 79 ? 8.285 -13.523 -0.687 1.00 82.38 79 PHE A O 1
ATOM 650 N N . LEU A 1 80 ? 7.028 -14.792 0.660 1.00 79.38 80 LEU A N 1
ATOM 651 C CA . LEU A 1 80 ? 8.109 -15.027 1.629 1.00 79.38 80 LEU A CA 1
ATOM 652 C C . LEU A 1 80 ? 9.179 -16.003 1.125 1.00 79.38 80 LEU A C 1
ATOM 654 O O . LEU A 1 80 ? 10.349 -15.833 1.469 1.00 79.38 80 LEU A O 1
ATOM 658 N N . HIS A 1 81 ? 8.804 -16.992 0.314 1.00 78.00 81 HIS A N 1
ATOM 659 C CA . HIS A 1 81 ? 9.718 -18.021 -0.191 1.00 78.00 81 HIS A CA 1
ATOM 660 C C . HIS A 1 81 ? 10.169 -17.768 -1.636 1.00 78.00 81 HIS A C 1
ATOM 662 O O . HIS A 1 81 ? 11.204 -18.277 -2.067 1.00 78.00 81 HIS A O 1
ATOM 668 N N . LYS A 1 82 ? 9.433 -16.947 -2.394 1.00 77.12 82 LYS A N 1
ATOM 669 C CA . LYS A 1 82 ? 9.793 -16.571 -3.764 1.00 77.12 82 LYS A CA 1
ATOM 670 C C . LYS A 1 82 ? 10.874 -15.494 -3.795 1.00 77.12 82 LYS A C 1
ATOM 672 O O . LYS A 1 82 ? 10.570 -14.303 -3.766 1.00 77.12 82 LYS A O 1
ATOM 677 N N . GLY A 1 83 ? 12.121 -15.947 -3.920 1.00 73.25 83 GLY A N 1
ATOM 678 C CA . GLY A 1 83 ? 13.283 -15.149 -4.321 1.00 73.25 83 GLY A CA 1
ATOM 679 C C . GLY A 1 83 ? 13.604 -13.927 -3.443 1.00 73.25 83 GLY A C 1
ATOM 680 O O . GLY A 1 83 ? 12.895 -13.618 -2.475 1.00 73.25 83 GLY A O 1
ATOM 681 N N . PRO A 1 84 ? 14.705 -13.224 -3.757 1.00 80.94 84 PRO A N 1
ATOM 682 C CA . PRO A 1 84 ? 15.036 -11.965 -3.104 1.00 80.94 84 PRO A CA 1
ATOM 683 C C . PRO A 1 84 ? 14.061 -10.859 -3.530 1.00 80.94 84 PRO A C 1
ATOM 685 O O . PRO A 1 84 ? 13.609 -10.810 -4.675 1.00 80.94 84 PRO A O 1
ATOM 688 N N . ALA A 1 85 ? 13.749 -9.955 -2.602 1.00 84.62 85 ALA A N 1
ATOM 689 C CA . ALA A 1 85 ? 13.049 -8.718 -2.929 1.00 84.62 85 ALA A CA 1
ATOM 690 C C . ALA A 1 85 ? 13.989 -7.774 -3.688 1.00 84.62 85 ALA A C 1
ATOM 692 O O . ALA A 1 85 ? 15.166 -7.662 -3.342 1.00 84.62 85 ALA A O 1
ATOM 693 N N . TYR A 1 86 ? 13.461 -7.046 -4.667 1.00 86.44 86 TYR A N 1
ATOM 694 C CA . TYR A 1 86 ? 14.190 -5.961 -5.312 1.00 86.44 86 TYR A CA 1
ATOM 695 C C . TYR A 1 86 ? 13.655 -4.627 -4.815 1.00 86.44 86 TYR A C 1
ATOM 697 O O . TYR A 1 86 ? 12.504 -4.272 -5.065 1.00 86.44 86 TYR A O 1
ATOM 705 N N . VAL A 1 87 ? 14.496 -3.883 -4.106 1.00 88.94 87 VAL A N 1
ATOM 706 C CA . VAL A 1 87 ? 14.146 -2.555 -3.602 1.00 88.94 87 VAL A CA 1
ATOM 707 C C . VAL A 1 87 ? 14.339 -1.548 -4.725 1.00 88.94 87 VAL A C 1
ATOM 709 O O . VAL A 1 87 ? 15.470 -1.168 -5.016 1.00 88.94 87 VAL A O 1
ATOM 712 N N . SER A 1 88 ? 13.241 -1.130 -5.355 1.00 84.69 88 SER A N 1
ATOM 713 C CA . SER A 1 88 ? 13.282 -0.118 -6.409 1.00 84.69 88 SER A CA 1
ATOM 714 C C . SER A 1 88 ? 13.582 1.258 -5.825 1.00 84.69 88 SER A C 1
ATOM 716 O O . SER A 1 88 ? 14.413 1.982 -6.360 1.00 84.69 88 SER A O 1
ATOM 718 N N . TRP A 1 89 ? 12.978 1.617 -4.688 1.00 83.62 89 TRP A N 1
ATOM 719 C CA . TRP A 1 89 ? 13.099 2.970 -4.146 1.00 83.62 89 TRP A CA 1
ATOM 720 C C . TRP A 1 89 ? 13.272 2.993 -2.629 1.00 83.62 89 TRP A C 1
ATOM 722 O O . TRP A 1 89 ? 12.522 2.354 -1.891 1.00 83.62 89 TRP A O 1
ATOM 732 N N . LYS A 1 90 ? 14.249 3.774 -2.158 1.00 88.81 90 LYS A N 1
ATOM 733 C CA . LYS A 1 90 ? 14.482 4.076 -0.738 1.00 88.81 90 LYS A CA 1
ATOM 734 C C . LYS A 1 90 ? 14.781 5.566 -0.575 1.00 88.81 90 LYS A C 1
ATOM 736 O O . LYS A 1 90 ? 15.924 5.996 -0.699 1.00 88.81 90 LYS A O 1
ATOM 741 N N . HIS A 1 91 ? 13.750 6.365 -0.322 1.00 89.31 91 HIS A N 1
ATOM 742 C CA . HIS A 1 91 ? 13.894 7.818 -0.241 1.00 89.31 91 HIS A CA 1
ATOM 743 C C . HIS A 1 91 ? 13.926 8.289 1.216 1.00 89.31 91 HIS A C 1
ATOM 745 O O . HIS A 1 91 ? 12.948 8.130 1.947 1.00 89.31 91 HIS A O 1
ATOM 751 N N . GLY A 1 92 ? 15.044 8.884 1.646 1.00 85.50 92 GLY A N 1
ATOM 752 C CA . GLY A 1 92 ? 15.246 9.319 3.036 1.00 85.50 92 GLY A CA 1
ATOM 753 C C . GLY A 1 92 ? 14.345 10.485 3.460 1.00 85.50 92 GLY A C 1
ATOM 754 O O . GLY A 1 92 ? 13.759 10.453 4.548 1.00 85.50 92 GLY A O 1
ATOM 755 N N . ASP A 1 93 ? 14.187 11.483 2.586 1.00 88.19 93 ASP A N 1
ATOM 756 C CA . ASP A 1 93 ? 13.398 12.684 2.901 1.00 88.19 93 ASP A CA 1
ATOM 757 C C . ASP A 1 93 ? 11.896 12.408 2.862 1.00 88.19 93 ASP A C 1
ATOM 759 O O . ASP A 1 93 ? 11.207 12.613 3.864 1.00 88.19 93 ASP A O 1
ATOM 763 N N . ASP A 1 94 ? 11.406 11.845 1.754 1.00 88.50 94 ASP A N 1
ATOM 764 C CA . ASP A 1 94 ? 10.011 11.416 1.613 1.00 88.50 94 ASP A CA 1
ATOM 765 C C . ASP A 1 94 ? 9.627 10.273 2.560 1.00 88.50 94 ASP A C 1
ATOM 767 O O . ASP A 1 94 ? 8.445 10.075 2.825 1.00 88.50 94 ASP A O 1
ATOM 771 N N . LYS A 1 95 ? 10.606 9.534 3.102 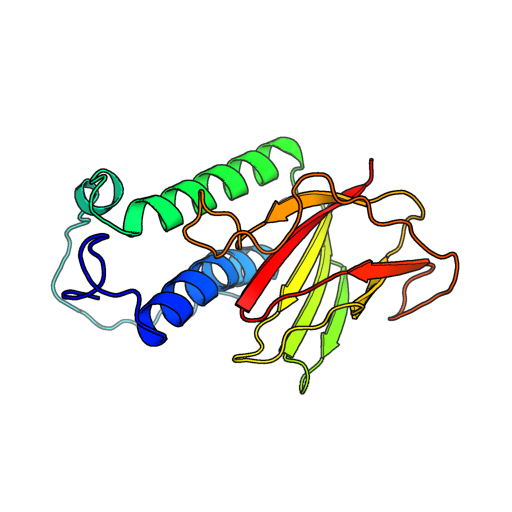1.00 90.62 95 LYS A N 1
ATOM 772 C CA . LYS A 1 95 ? 10.398 8.339 3.945 1.00 90.62 95 LYS A CA 1
ATOM 773 C C . LYS A 1 95 ? 9.573 7.271 3.226 1.00 90.62 95 LYS A C 1
ATOM 775 O O . LYS A 1 95 ? 8.710 6.622 3.818 1.00 90.62 95 LYS A O 1
ATOM 780 N N . MET A 1 96 ? 9.857 7.106 1.940 1.00 89.75 96 MET A N 1
ATOM 781 C CA . MET A 1 96 ? 9.191 6.152 1.064 1.00 89.75 96 MET A CA 1
ATOM 782 C C . MET A 1 96 ? 10.085 4.938 0.844 1.00 89.75 96 MET A C 1
ATOM 784 O O . MET A 1 96 ? 11.281 5.076 0.572 1.00 89.75 96 MET A O 1
ATOM 788 N N . ILE A 1 97 ? 9.496 3.749 0.935 1.00 91.62 97 ILE A N 1
ATOM 789 C CA . ILE A 1 97 ? 10.159 2.491 0.588 1.00 91.62 97 ILE A CA 1
ATOM 790 C C . ILE A 1 97 ? 9.271 1.757 -0.408 1.00 91.62 97 ILE A C 1
ATOM 792 O O . ILE A 1 97 ? 8.120 1.455 -0.100 1.00 91.62 97 ILE A O 1
ATOM 796 N N . CYS A 1 98 ? 9.811 1.466 -1.588 1.00 92.50 98 CYS A N 1
ATOM 797 C CA . CYS A 1 98 ? 9.134 0.688 -2.619 1.00 92.50 98 CYS A CA 1
ATOM 798 C C . CYS A 1 98 ? 9.993 -0.511 -3.005 1.00 92.50 98 CYS A C 1
ATOM 800 O O . CYS A 1 98 ? 11.202 -0.377 -3.215 1.00 92.50 98 CYS A O 1
ATOM 802 N N . PHE A 1 99 ? 9.379 -1.685 -3.093 1.00 91.56 99 PHE A N 1
ATOM 803 C CA . PHE A 1 99 ? 10.071 -2.887 -3.536 1.00 91.56 99 PHE A CA 1
ATOM 804 C C . PHE A 1 99 ? 9.124 -3.870 -4.204 1.00 91.56 99 PHE A C 1
ATOM 806 O O . PHE A 1 99 ? 7.932 -3.913 -3.912 1.00 91.56 99 PHE A O 1
ATOM 813 N N . GLU A 1 100 ? 9.683 -4.703 -5.068 1.00 90.75 100 GLU A N 1
ATOM 814 C CA . GLU A 1 100 ? 8.967 -5.784 -5.727 1.00 90.75 100 GLU A CA 1
ATOM 815 C C . GLU A 1 100 ? 9.405 -7.128 -5.160 1.00 90.75 100 GLU A C 1
ATOM 817 O O . GLU A 1 100 ? 10.595 -7.380 -4.942 1.00 90.75 100 GLU A O 1
ATOM 822 N N . ARG A 1 101 ? 8.437 -8.015 -4.937 1.00 88.75 101 ARG A N 1
ATOM 823 C CA . ARG A 1 101 ? 8.699 -9.394 -4.532 1.00 88.75 101 ARG A CA 1
ATOM 824 C C . ARG A 1 101 ? 7.589 -10.304 -5.027 1.00 88.75 101 ARG A C 1
ATOM 826 O O . ARG A 1 101 ? 6.420 -9.997 -4.840 1.00 88.75 101 ARG A O 1
ATOM 833 N N . ALA A 1 102 ? 7.952 -11.429 -5.642 1.00 87.75 102 ALA A N 1
ATOM 834 C CA . ALA A 1 102 ? 6.995 -12.429 -6.126 1.00 87.75 102 ALA A CA 1
ATOM 835 C C . ALA A 1 102 ? 5.890 -11.887 -7.061 1.00 87.75 102 ALA A C 1
ATOM 837 O O . ALA A 1 102 ? 4.767 -12.383 -7.039 1.00 87.75 102 ALA A O 1
ATOM 838 N N . GLY A 1 103 ? 6.202 -10.865 -7.868 1.00 87.75 103 GLY A N 1
ATOM 839 C CA . GLY A 1 103 ? 5.231 -10.208 -8.755 1.00 87.75 103 GLY A CA 1
ATOM 840 C C . GLY A 1 103 ? 4.278 -9.231 -8.052 1.00 87.75 103 GLY A C 1
ATOM 841 O O . GLY A 1 103 ? 3.372 -8.699 -8.687 1.00 87.75 103 GLY A O 1
ATOM 842 N N . LEU A 1 104 ? 4.480 -8.983 -6.757 1.00 92.25 104 LEU A N 1
ATOM 843 C CA . LEU A 1 104 ? 3.795 -7.945 -5.995 1.00 92.25 104 LEU A CA 1
ATOM 844 C C . LEU A 1 104 ? 4.685 -6.710 -5.878 1.00 92.25 104 LEU A C 1
ATOM 846 O O . LEU A 1 104 ? 5.893 -6.830 -5.659 1.00 92.25 104 LEU A O 1
ATOM 850 N N . LEU A 1 105 ? 4.071 -5.536 -5.969 1.00 93.25 105 LEU A N 1
ATOM 851 C CA . LEU A 1 105 ? 4.693 -4.254 -5.680 1.00 93.25 105 LEU A CA 1
ATOM 852 C C . LEU A 1 105 ? 4.230 -3.775 -4.306 1.00 93.25 105 LEU A C 1
ATOM 854 O O . LEU A 1 105 ? 3.038 -3.590 -4.074 1.00 93.25 105 LEU A O 1
ATOM 858 N N . PHE A 1 106 ? 5.180 -3.532 -3.414 1.00 93.00 106 PHE A N 1
ATOM 859 C CA . PHE A 1 106 ? 4.932 -2.977 -2.094 1.00 93.00 106 PHE A CA 1
ATOM 860 C C . PHE A 1 106 ? 5.350 -1.512 -2.063 1.00 93.00 106 PHE A C 1
ATOM 862 O O . PHE A 1 106 ? 6.480 -1.184 -2.428 1.00 93.00 106 PHE A O 1
ATOM 869 N N . VAL A 1 107 ? 4.453 -0.647 -1.595 1.00 93.94 107 VAL A N 1
ATOM 870 C CA . VAL A 1 107 ? 4.673 0.794 -1.451 1.00 93.94 107 VAL A CA 1
ATOM 871 C C . VAL A 1 107 ? 4.376 1.188 -0.014 1.00 93.94 107 VAL A C 1
ATOM 873 O O . VAL A 1 107 ? 3.244 1.087 0.460 1.00 93.94 107 VAL A O 1
ATOM 876 N N . PHE A 1 108 ? 5.403 1.657 0.683 1.00 92.81 108 PHE A N 1
ATOM 877 C CA . PHE A 1 108 ? 5.308 2.107 2.061 1.00 92.81 108 PHE A CA 1
ATOM 878 C C . PHE A 1 108 ? 5.572 3.600 2.153 1.00 92.81 108 PHE A C 1
ATOM 880 O O . PHE A 1 108 ? 6.652 4.066 1.784 1.00 92.81 108 PHE A O 1
ATOM 887 N N . ASN A 1 109 ? 4.616 4.323 2.728 1.00 93.31 109 ASN A N 1
ATOM 888 C CA . ASN A 1 109 ? 4.777 5.716 3.105 1.00 93.31 109 ASN A CA 1
ATOM 889 C C . ASN A 1 109 ? 4.928 5.826 4.624 1.00 93.31 109 ASN A C 1
ATOM 891 O O . ASN A 1 109 ? 3.943 5.784 5.358 1.00 93.31 109 ASN A O 1
ATOM 895 N N . PHE A 1 110 ? 6.162 6.001 5.105 1.00 88.94 110 PHE A N 1
ATOM 896 C CA . PHE A 1 110 ? 6.456 6.227 6.525 1.00 88.94 110 PHE A CA 1
ATOM 897 C C . PHE A 1 110 ? 6.400 7.705 6.922 1.00 88.94 110 PHE A C 1
ATOM 899 O O . PHE A 1 110 ? 6.689 8.055 8.072 1.00 88.94 110 PHE A O 1
ATOM 906 N N . HIS A 1 111 ? 6.052 8.599 5.999 1.00 89.94 111 HIS A N 1
ATOM 907 C CA . HIS A 1 111 ? 5.995 10.014 6.293 1.00 89.94 111 HIS A CA 1
ATOM 908 C C . HIS A 1 111 ? 4.905 10.303 7.336 1.00 89.94 111 HIS A C 1
ATOM 910 O O . HIS A 1 111 ? 3.783 9.799 7.276 1.00 89.94 111 HIS A O 1
ATOM 916 N N . ALA A 1 112 ? 5.229 11.142 8.324 1.00 86.31 112 ALA A N 1
ATOM 917 C CA . ALA A 1 112 ? 4.322 11.422 9.432 1.00 86.31 112 ALA A CA 1
ATOM 918 C C . ALA A 1 112 ? 3.074 12.211 9.002 1.00 86.31 112 ALA A C 1
ATOM 920 O O . ALA A 1 112 ? 2.029 12.040 9.621 1.00 86.31 112 ALA A O 1
ATOM 921 N N . THR A 1 113 ? 3.189 13.094 8.008 1.00 87.38 113 THR A N 1
ATOM 922 C CA . THR A 1 113 ? 2.116 14.024 7.596 1.00 87.38 113 THR A CA 1
ATOM 923 C C . THR A 1 113 ? 1.888 14.124 6.082 1.00 87.38 113 THR A C 1
ATOM 925 O O . THR A 1 113 ? 0.743 14.127 5.644 1.00 87.38 113 THR A O 1
ATOM 928 N N . LYS A 1 114 ? 2.952 14.205 5.273 1.00 92.44 114 LYS A N 1
ATOM 929 C CA . LYS A 1 114 ? 2.878 14.307 3.809 1.00 92.44 114 LYS A CA 1
ATOM 930 C C . LYS A 1 114 ? 2.282 13.061 3.150 1.00 92.44 114 LYS A C 1
ATOM 932 O O . LYS A 1 114 ? 2.682 11.933 3.429 1.00 92.44 114 LYS A O 1
ATOM 937 N N . SER A 1 115 ? 1.351 13.321 2.243 1.00 93.19 115 SER A N 1
ATOM 938 C CA . SER A 1 115 ? 0.746 12.357 1.325 1.00 93.19 115 SER A CA 1
ATOM 939 C C . SER A 1 115 ? 1.148 12.740 -0.096 1.00 93.19 115 SER A C 1
ATOM 941 O O . SER A 1 115 ? 1.259 13.932 -0.382 1.00 93.19 115 SER A O 1
ATOM 943 N N . PHE A 1 116 ? 1.348 1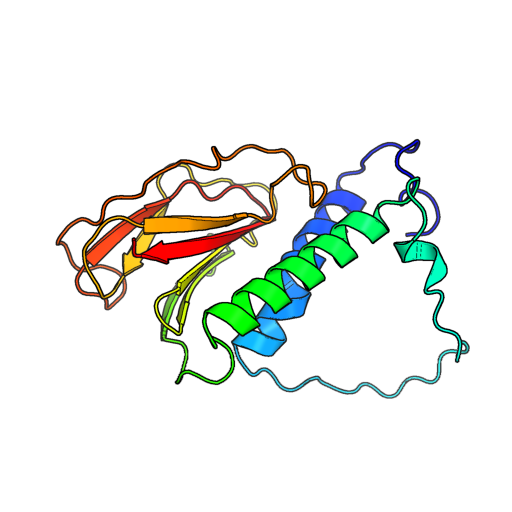1.760 -0.972 1.00 93.94 116 PHE A N 1
ATOM 944 C CA . PHE A 1 116 ? 1.846 11.992 -2.329 1.00 93.94 116 PHE A CA 1
ATOM 945 C C . PHE A 1 116 ? 0.812 11.525 -3.365 1.00 93.94 116 PHE A C 1
ATOM 947 O O . PHE A 1 116 ? 0.598 10.319 -3.431 1.00 93.94 116 PHE A O 1
ATOM 954 N N . PRO A 1 117 ? 0.155 12.423 -4.130 1.00 91.44 117 PRO A N 1
ATOM 955 C CA . PRO A 1 117 ? -0.874 12.073 -5.125 1.00 91.44 117 PRO A CA 1
ATOM 956 C C . PRO A 1 117 ? -0.337 11.239 -6.292 1.00 91.44 117 PRO A C 1
ATOM 958 O O . PRO A 1 117 ? -0.905 10.199 -6.597 1.00 91.44 117 PRO A O 1
ATOM 961 N N . ASP A 1 118 ? 0.787 11.655 -6.873 1.00 92.50 118 ASP A N 1
ATOM 962 C CA . ASP A 1 118 ? 1.351 11.055 -8.084 1.00 92.50 118 ASP A CA 1
ATOM 963 C C . ASP A 1 118 ? 2.786 10.585 -7.826 1.00 92.50 118 ASP A C 1
ATOM 965 O O . ASP A 1 118 ? 3.748 11.055 -8.435 1.00 92.50 118 ASP A O 1
ATOM 969 N N . TYR A 1 119 ? 2.963 9.690 -6.848 1.00 94.12 119 TYR A N 1
ATOM 970 C CA . TYR A 1 119 ? 4.297 9.203 -6.509 1.00 94.12 119 TYR A CA 1
ATOM 971 C C . TYR A 1 119 ? 4.795 8.219 -7.569 1.00 94.12 119 TYR A C 1
ATOM 973 O O . TYR A 1 119 ? 4.161 7.190 -7.816 1.00 94.12 119 TYR A O 1
ATOM 981 N N . LYS A 1 120 ? 5.944 8.521 -8.182 1.00 94.00 120 LYS A N 1
ATOM 982 C CA . LYS A 1 120 ? 6.561 7.688 -9.222 1.00 94.00 120 LYS A CA 1
ATOM 983 C C . LYS A 1 120 ? 7.242 6.472 -8.598 1.00 94.00 120 LYS A C 1
ATOM 985 O O . LYS A 1 120 ? 8.144 6.612 -7.772 1.00 94.00 120 LYS A O 1
ATOM 990 N N . VAL A 1 121 ? 6.825 5.276 -9.010 1.00 94.56 121 VAL A N 1
ATOM 991 C CA . VAL A 1 121 ? 7.366 3.996 -8.533 1.00 94.56 121 VAL A CA 1
ATOM 992 C C . VAL A 1 121 ? 7.827 3.162 -9.722 1.00 94.56 121 VAL A C 1
ATOM 994 O O . VAL A 1 121 ? 7.068 2.945 -10.662 1.00 94.56 121 VAL A O 1
ATOM 997 N N . GLY A 1 122 ? 9.079 2.702 -9.689 1.00 93.88 122 GLY A N 1
ATOM 998 C CA . GLY A 1 122 ? 9.647 1.857 -10.741 1.00 93.8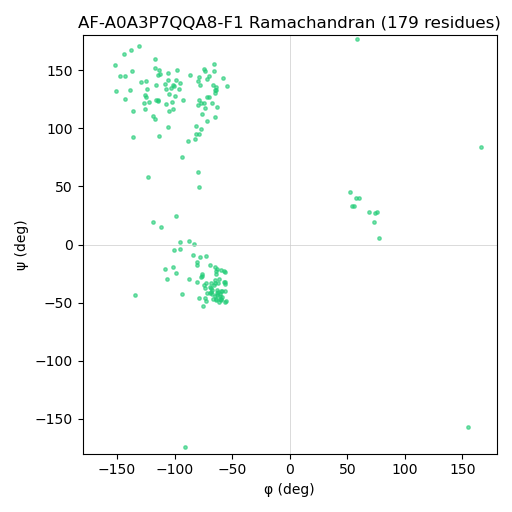8 122 GLY A CA 1
ATOM 999 C C . GLY A 1 122 ? 9.180 0.407 -10.619 1.00 93.88 122 GLY A C 1
ATOM 1000 O O . GLY A 1 122 ? 9.178 -0.136 -9.511 1.00 93.88 122 GLY A O 1
ATOM 1001 N N . VAL A 1 123 ? 8.835 -0.210 -11.753 1.00 94.38 123 VAL A N 1
ATOM 1002 C CA . VAL A 1 123 ? 8.434 -1.622 -11.864 1.00 94.38 123 VAL A CA 1
ATOM 1003 C C . VAL A 1 123 ? 9.069 -2.318 -13.059 1.00 94.38 123 VAL A C 1
ATOM 1005 O O . VAL A 1 123 ? 9.355 -1.715 -14.095 1.00 94.38 123 VAL A O 1
ATOM 1008 N N . GLU A 1 124 ? 9.303 -3.616 -12.914 1.00 93.38 124 GLU A N 1
ATOM 1009 C CA . GLU A 1 124 ? 9.995 -4.400 -13.934 1.00 93.38 124 GLU A CA 1
ATOM 1010 C C . GLU A 1 124 ? 9.088 -4.778 -15.110 1.00 93.38 124 GLU A C 1
ATOM 1012 O O . GLU A 1 124 ? 9.485 -4.642 -16.268 1.00 93.38 124 GLU A O 1
ATOM 1017 N N . VAL A 1 125 ? 7.875 -5.249 -14.816 1.00 93.56 125 VAL A N 1
ATOM 1018 C CA . VAL A 1 125 ? 6.944 -5.801 -15.806 1.00 93.56 125 VAL A CA 1
ATOM 1019 C C . VAL A 1 125 ? 5.909 -4.736 -16.182 1.00 93.56 125 VAL A C 1
ATOM 1021 O O . VAL A 1 125 ? 5.299 -4.156 -15.284 1.00 93.56 125 VAL A O 1
ATOM 1024 N N . PRO A 1 126 ? 5.704 -4.450 -17.480 1.00 95.38 126 PRO A N 1
ATOM 1025 C CA . PRO A 1 126 ? 4.644 -3.546 -17.902 1.00 95.38 126 PRO A CA 1
ATOM 1026 C C . PRO A 1 126 ? 3.269 -4.220 -17.773 1.00 95.38 126 PRO A C 1
ATOM 1028 O O . PRO A 1 126 ? 3.139 -5.427 -17.968 1.00 95.38 126 PRO A O 1
ATOM 1031 N N . GLY A 1 127 ? 2.236 -3.431 -17.498 1.00 94.50 127 GLY A N 1
ATOM 1032 C CA . GLY A 1 127 ? 0.840 -3.859 -17.493 1.00 94.50 127 GLY A CA 1
ATOM 1033 C C . GLY A 1 127 ? -0.034 -2.994 -16.590 1.00 94.50 127 GLY A C 1
ATOM 1034 O O . GLY A 1 127 ? 0.298 -1.844 -16.290 1.00 94.50 127 GLY A O 1
ATOM 1035 N N . THR A 1 128 ? -1.161 -3.555 -16.158 1.00 95.25 128 THR A N 1
ATOM 1036 C CA . THR A 1 128 ? -2.095 -2.884 -15.250 1.00 95.25 128 THR A CA 1
ATOM 1037 C C . THR A 1 128 ? -1.997 -3.513 -13.871 1.00 95.25 128 THR A C 1
ATOM 1039 O O . THR A 1 128 ? -2.215 -4.710 -13.698 1.00 95.25 128 THR A O 1
ATOM 1042 N N . TYR A 1 129 ? -1.667 -2.699 -12.878 1.00 94.94 129 TYR A N 1
ATOM 1043 C CA . TYR A 1 129 ? -1.590 -3.115 -11.487 1.00 94.94 129 TYR A CA 1
ATOM 1044 C C . TYR A 1 129 ? -2.894 -2.783 -10.769 1.00 94.94 129 TYR A C 1
ATOM 1046 O O . TYR A 1 129 ? -3.397 -1.663 -10.861 1.00 94.94 129 TYR A O 1
ATOM 1054 N N . LYS A 1 130 ? -3.412 -3.741 -10.002 1.00 94.12 130 LYS A N 1
ATOM 1055 C CA . LYS A 1 130 ? -4.576 -3.560 -9.133 1.00 94.12 130 LYS A CA 1
ATOM 1056 C C . LYS A 1 130 ? -4.176 -3.674 -7.668 1.00 94.12 130 LYS A C 1
ATOM 1058 O O . LYS A 1 130 ? -3.234 -4.387 -7.314 1.00 94.12 130 LYS A O 1
ATOM 1063 N N . MET A 1 131 ? -4.903 -2.972 -6.809 1.00 92.88 131 MET A N 1
ATOM 1064 C CA . MET A 1 131 ? -4.730 -3.037 -5.362 1.00 92.88 131 MET A CA 1
ATOM 1065 C C . MET A 1 131 ? -5.046 -4.445 -4.838 1.00 92.88 131 MET A C 1
ATOM 1067 O O . MET A 1 131 ? -6.161 -4.937 -4.985 1.00 92.88 131 MET A O 1
ATOM 1071 N N . ALA A 1 132 ? -4.049 -5.097 -4.242 1.00 92.06 132 ALA A N 1
ATOM 1072 C CA . ALA A 1 132 ? -4.188 -6.394 -3.586 1.00 92.06 132 ALA A CA 1
ATOM 1073 C C . ALA A 1 132 ? -4.465 -6.234 -2.085 1.00 92.06 132 ALA A C 1
ATOM 1075 O O . ALA A 1 132 ? -5.321 -6.927 -1.547 1.00 92.06 132 ALA A O 1
ATOM 1076 N N . LEU A 1 133 ? -3.762 -5.311 -1.417 1.00 91.94 133 LEU A N 1
ATOM 1077 C CA . LEU A 1 133 ? -4.007 -4.945 -0.020 1.00 91.94 133 LEU A CA 1
ATOM 1078 C C . LEU A 1 133 ? -3.797 -3.448 0.199 1.00 91.94 133 LEU A C 1
ATOM 1080 O O . LEU A 1 133 ? -2.891 -2.839 -0.373 1.00 91.94 133 LEU A O 1
ATOM 1084 N N . ASN A 1 134 ? -4.609 -2.879 1.088 1.00 92.94 134 ASN A N 1
ATOM 1085 C CA . ASN A 1 134 ? -4.567 -1.472 1.459 1.00 92.94 134 ASN A CA 1
ATOM 1086 C C . ASN A 1 134 ? -4.686 -1.315 2.972 1.00 92.94 134 ASN A C 1
ATOM 1088 O O . ASN A 1 134 ? -5.733 -1.590 3.544 1.00 92.94 134 ASN A O 1
ATOM 1092 N N . SER A 1 135 ? -3.641 -0.821 3.634 1.00 90.44 135 SER A N 1
ATOM 1093 C CA . SER A 1 135 ? -3.693 -0.610 5.086 1.00 90.44 135 SER A CA 1
ATOM 1094 C C . SER A 1 135 ? -4.632 0.523 5.515 1.00 90.44 135 SER A C 1
ATOM 1096 O O . SER A 1 135 ? -4.959 0.612 6.699 1.00 90.44 135 SER A O 1
ATOM 1098 N N . ASP A 1 136 ? -5.001 1.414 4.589 1.00 91.44 136 ASP A N 1
ATOM 1099 C CA . ASP A 1 136 ? -5.894 2.545 4.842 1.00 91.44 136 ASP A CA 1
ATOM 1100 C C . ASP A 1 136 ? -7.375 2.159 4.768 1.00 91.44 136 ASP A C 1
ATOM 1102 O O . ASP A 1 136 ? -8.225 3.015 4.965 1.00 91.44 136 ASP A O 1
ATOM 1106 N N . ASP A 1 137 ? -7.700 0.895 4.501 1.00 91.06 137 ASP A N 1
ATOM 1107 C CA . ASP A 1 137 ? -9.084 0.436 4.450 1.00 91.06 137 ASP A CA 1
ATOM 1108 C C . ASP A 1 137 ? -9.776 0.507 5.827 1.00 91.06 137 ASP A C 1
ATOM 1110 O O . ASP A 1 137 ? -9.142 0.335 6.878 1.00 91.06 137 ASP A O 1
ATOM 1114 N N . GLU A 1 138 ? -11.090 0.729 5.828 1.00 91.00 138 GLU A N 1
ATOM 1115 C CA . GLU A 1 138 ? -11.913 0.824 7.042 1.00 91.00 138 GLU A CA 1
ATOM 1116 C C . GLU A 1 138 ? -11.909 -0.489 7.838 1.00 91.00 138 GLU A C 1
ATOM 1118 O O . GLU A 1 138 ? -11.865 -0.484 9.072 1.00 91.00 138 GLU A O 1
ATOM 1123 N N . ASP A 1 139 ? -11.819 -1.619 7.130 1.00 88.50 139 ASP A N 1
ATOM 1124 C CA . ASP A 1 139 ? -11.695 -2.961 7.702 1.00 88.50 139 ASP A CA 1
ATOM 1125 C C . ASP A 1 139 ? -10.440 -3.131 8.570 1.00 88.50 139 ASP A C 1
ATOM 1127 O O . ASP A 1 139 ? -10.404 -3.986 9.462 1.00 88.50 139 ASP A O 1
ATOM 1131 N N . PHE A 1 140 ? -9.429 -2.286 8.347 1.00 89.00 140 PHE A N 1
ATOM 1132 C CA . PHE A 1 140 ? -8.175 -2.247 9.095 1.00 89.00 140 PHE A CA 1
ATOM 1133 C C . PHE A 1 140 ? -8.030 -0.969 9.936 1.00 89.00 140 PHE A C 1
ATOM 1135 O O . PHE A 1 140 ? -6.923 -0.659 10.397 1.00 89.00 140 PHE A O 1
ATOM 1142 N N . GLY A 1 141 ? -9.117 -0.221 10.149 1.00 84.25 141 GLY A N 1
ATOM 1143 C CA . GLY A 1 141 ? -9.130 1.010 10.942 1.00 84.25 141 GLY A CA 1
ATOM 1144 C C . GLY A 1 141 ? -8.382 2.179 10.292 1.00 84.25 141 GLY A C 1
ATOM 1145 O O . GLY A 1 141 ? -7.795 2.999 11.004 1.00 84.25 141 GLY A O 1
ATOM 1146 N N . GLY A 1 142 ? -8.312 2.204 8.958 1.00 87.50 142 GLY A N 1
ATOM 1147 C CA . GLY A 1 142 ? -7.835 3.346 8.179 1.00 87.50 142 GLY A CA 1
ATOM 1148 C C . GLY A 1 142 ? -8.957 4.314 7.786 1.00 87.50 142 GLY A C 1
ATOM 1149 O O . GLY A 1 142 ? -10.094 4.177 8.234 1.00 87.50 142 GLY A O 1
ATOM 1150 N N . TRP A 1 143 ? -8.618 5.318 6.974 1.00 88.12 143 TRP A N 1
ATOM 1151 C CA . TRP A 1 143 ? -9.525 6.411 6.592 1.00 88.12 143 TRP A CA 1
ATOM 1152 C C . TRP A 1 143 ? -10.247 6.200 5.252 1.00 88.12 143 TRP A C 1
ATOM 1154 O O . TRP A 1 143 ? -10.979 7.083 4.814 1.00 88.12 143 TRP A O 1
ATOM 1164 N N . ASN A 1 144 ? -10.021 5.063 4.595 1.00 90.50 144 ASN A N 1
ATOM 1165 C CA . ASN A 1 144 ? -10.591 4.672 3.308 1.00 90.50 144 ASN A CA 1
ATOM 1166 C C . ASN A 1 144 ? -10.400 5.728 2.198 1.00 90.50 144 ASN A C 1
ATOM 1168 O O . ASN A 1 144 ? -11.324 6.063 1.459 1.00 90.50 144 ASN A O 1
ATOM 1172 N N . ARG A 1 145 ? -9.187 6.292 2.085 1.00 89.12 145 ARG A N 1
ATOM 1173 C CA . ARG A 1 145 ? -8.883 7.364 1.115 1.00 89.12 145 ARG A CA 1
ATOM 1174 C C . ARG A 1 145 ? -8.624 6.860 -0.303 1.00 89.12 145 ARG A C 1
ATOM 1176 O O . ARG A 1 145 ? -8.590 7.665 -1.230 1.00 89.12 145 ARG A O 1
ATOM 1183 N N . LEU A 1 146 ? -8.386 5.560 -0.477 1.00 88.50 146 LEU A N 1
ATOM 1184 C CA . LEU A 1 146 ? -8.109 4.956 -1.779 1.00 88.50 146 LEU A CA 1
ATOM 1185 C C . LEU A 1 146 ? -9.313 4.160 -2.275 1.00 88.50 146 LEU A C 1
ATOM 1187 O O . LEU A 1 146 ? -9.960 3.449 -1.511 1.00 88.50 146 LEU A O 1
ATOM 1191 N N . LYS A 1 147 ? -9.571 4.223 -3.582 1.00 86.62 147 LYS A N 1
ATOM 1192 C CA . LYS A 1 147 ? -10.618 3.427 -4.223 1.00 86.62 147 LYS A CA 1
ATOM 1193 C C . LYS A 1 147 ? -10.124 1.990 -4.429 1.00 86.62 147 LYS A C 1
ATOM 1195 O O . LYS A 1 147 ? -9.124 1.790 -5.104 1.00 86.62 147 LYS A O 1
ATOM 1200 N N . ARG A 1 148 ? -10.853 0.994 -3.910 1.00 79.12 148 ARG A N 1
ATOM 1201 C CA . ARG A 1 148 ? -10.486 -0.440 -3.998 1.00 79.12 148 ARG A CA 1
ATOM 1202 C C . ARG A 1 148 ? -10.279 -0.948 -5.436 1.00 79.12 148 ARG A C 1
ATOM 1204 O O . ARG A 1 148 ? -9.426 -1.798 -5.669 1.00 79.12 148 ARG A O 1
ATOM 1211 N N . ASP A 1 149 ? -11.015 -0.397 -6.400 1.00 84.75 149 ASP A N 1
ATOM 1212 C CA . ASP A 1 149 ? -10.924 -0.756 -7.824 1.00 84.75 149 ASP A CA 1
ATOM 1213 C C . ASP A 1 149 ? -10.064 0.213 -8.649 1.00 84.75 149 ASP A C 1
ATOM 1215 O O . ASP A 1 149 ? -10.278 0.362 -9.850 1.00 84.75 149 ASP A O 1
ATOM 1219 N N . SER A 1 150 ? -9.115 0.922 -8.028 1.00 86.00 150 SER A N 1
ATOM 1220 C CA . SER A 1 150 ? -8.169 1.734 -8.792 1.00 86.00 150 SER A CA 1
ATOM 1221 C C . SER A 1 150 ? -7.193 0.848 -9.566 1.00 86.00 150 SER A C 1
ATOM 1223 O O . SER A 1 150 ? -6.522 -0.024 -9.006 1.00 86.00 150 SER A O 1
ATOM 1225 N N . GLU A 1 151 ? -7.106 1.106 -10.864 1.00 92.12 151 GLU A N 1
ATOM 1226 C CA . GLU A 1 151 ? -6.139 0.491 -11.762 1.00 92.12 151 GLU A CA 1
ATOM 1227 C C . GLU A 1 151 ? -4.979 1.454 -12.006 1.00 92.12 151 GLU A C 1
ATOM 1229 O O . GLU A 1 151 ? -5.176 2.651 -12.215 1.00 92.12 151 GLU A O 1
ATOM 1234 N N . HIS A 1 152 ? -3.762 0.921 -11.976 1.00 93.38 152 HIS A N 1
ATOM 1235 C CA . HIS A 1 152 ? -2.538 1.678 -12.187 1.00 93.38 152 HIS A CA 1
ATOM 1236 C C . HIS A 1 152 ? -1.832 1.155 -13.432 1.00 93.38 152 HIS A C 1
ATOM 1238 O O . HIS A 1 152 ? -1.271 0.058 -13.430 1.00 93.38 152 HIS A O 1
ATOM 1244 N N . MET A 1 153 ? -1.869 1.943 -14.501 1.00 94.88 153 MET A N 1
ATOM 1245 C CA . MET A 1 153 ? -1.183 1.620 -15.747 1.00 94.88 153 MET A CA 1
ATOM 1246 C C . MET A 1 153 ? 0.304 1.960 -15.647 1.00 94.88 153 MET A C 1
ATOM 1248 O O . MET A 1 153 ? 0.685 2.986 -15.078 1.00 94.88 153 MET A O 1
ATOM 1252 N N . THR A 1 154 ? 1.146 1.103 -16.217 1.00 96.06 154 THR A N 1
ATOM 1253 C CA . THR A 1 154 ? 2.581 1.373 -16.331 1.00 96.06 154 THR A CA 1
ATOM 1254 C C . THR A 1 154 ? 2.918 2.174 -17.578 1.00 96.06 154 THR A C 1
ATOM 1256 O O . THR A 1 154 ? 2.373 1.925 -18.653 1.00 96.06 154 THR A O 1
ATOM 1259 N N . PHE A 1 155 ? 3.922 3.032 -17.462 1.00 95.75 155 PHE A N 1
ATOM 1260 C CA . PHE A 1 155 ? 4.548 3.740 -18.565 1.00 95.75 155 PHE A CA 1
ATOM 1261 C C . PHE A 1 155 ? 5.884 3.073 -18.935 1.00 95.75 155 PHE A C 1
ATOM 1263 O O . PHE A 1 155 ? 6.660 2.737 -18.030 1.00 95.75 155 PHE A O 1
ATOM 1270 N N . PRO A 1 156 ? 6.189 2.914 -20.238 1.00 93.81 156 PRO A N 1
ATOM 1271 C CA . PRO A 1 156 ? 7.408 2.273 -20.734 1.00 93.81 156 PRO A CA 1
ATOM 1272 C C . PRO A 1 156 ? 8.627 3.210 -20.676 1.00 93.81 156 PRO A C 1
ATOM 1274 O O . PRO A 1 156 ? 9.348 3.393 -21.654 1.00 93.81 156 PRO A O 1
ATOM 1277 N N . GLU A 1 157 ? 8.840 3.842 -19.526 1.00 93.00 157 GLU A N 1
ATOM 1278 C CA . GLU A 1 157 ? 9.993 4.693 -19.246 1.00 93.00 157 GLU A CA 1
ATOM 1279 C C . GLU A 1 157 ? 10.670 4.185 -17.974 1.00 93.00 157 GLU A C 1
ATOM 1281 O O . GLU A 1 157 ? 10.023 4.020 -16.931 1.00 93.00 157 GLU A O 1
ATOM 1286 N N . GLY A 1 158 ? 11.981 3.961 -18.061 1.00 90.56 158 GLY A N 1
ATOM 1287 C CA . GLY A 1 158 ? 12.762 3.452 -16.948 1.00 90.56 158 GLY A CA 1
ATOM 1288 C C . GLY A 1 158 ? 12.847 4.440 -15.786 1.00 90.56 158 GLY A C 1
ATOM 1289 O O . GLY A 1 158 ? 13.065 5.636 -15.968 1.00 90.56 158 GLY A O 1
ATOM 1290 N N . TYR A 1 159 ? 12.702 3.930 -14.567 1.00 91.75 159 TYR A N 1
ATOM 1291 C CA . TYR A 1 159 ? 12.811 4.713 -13.340 1.00 91.75 159 TYR A CA 1
ATOM 1292 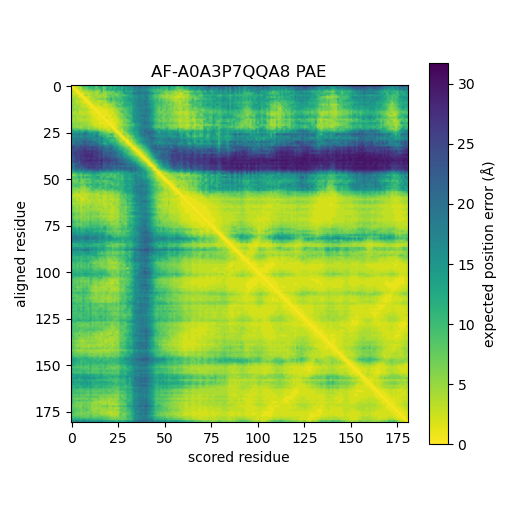C C . TYR A 1 159 ? 13.377 3.844 -12.224 1.00 91.75 159 TYR A C 1
ATOM 1294 O O . TYR A 1 159 ? 13.057 2.660 -12.151 1.00 91.75 159 TYR A O 1
ATOM 1302 N N . ALA A 1 160 ? 14.191 4.415 -11.331 1.00 88.00 160 ALA A N 1
ATOM 1303 C CA . ALA A 1 160 ? 14.632 3.715 -10.120 1.00 88.00 160 ALA A CA 1
ATOM 1304 C C . ALA A 1 160 ? 15.332 2.355 -10.375 1.00 88.00 160 ALA A C 1
ATOM 1306 O O . ALA A 1 160 ? 15.189 1.406 -9.604 1.00 88.00 160 ALA A O 1
ATOM 1307 N N . GLY A 1 161 ? 16.063 2.235 -11.491 1.00 87.19 161 GLY A N 1
ATOM 1308 C CA . GLY A 1 161 ? 16.712 0.982 -11.894 1.00 87.19 161 GLY A CA 1
ATOM 1309 C C . GLY A 1 161 ? 15.748 -0.090 -12.417 1.00 87.19 161 GLY A C 1
ATOM 1310 O O . GLY A 1 161 ? 16.102 -1.265 -12.426 1.00 87.19 161 GLY A O 1
ATOM 1311 N N . ARG A 1 162 ? 14.537 0.297 -12.829 1.00 92.88 162 ARG A N 1
ATOM 1312 C CA . ARG A 1 162 ? 13.530 -0.555 -13.473 1.00 92.88 162 ARG A CA 1
ATOM 1313 C C . ARG A 1 162 ? 13.213 -0.084 -14.884 1.00 92.88 162 ARG A C 1
ATOM 1315 O O . ARG A 1 162 ? 13.465 1.071 -15.214 1.00 92.88 162 ARG A O 1
ATOM 1322 N N . ARG A 1 163 ? 12.662 -0.983 -15.708 1.00 93.62 163 ARG A N 1
ATOM 1323 C CA . ARG A 1 163 ? 12.329 -0.714 -17.121 1.00 93.62 163 ARG A CA 1
ATOM 1324 C C . ARG A 1 163 ? 11.074 0.133 -17.314 1.00 93.62 163 ARG A C 1
ATOM 1326 O O . ARG A 1 163 ? 10.978 0.824 -18.320 1.00 93.62 163 ARG A O 1
ATOM 1333 N N . ASN A 1 164 ? 10.143 0.081 -16.368 1.00 95.06 164 ASN A N 1
ATOM 1334 C CA . ASN A 1 164 ? 8.874 0.793 -16.426 1.00 95.06 164 ASN A CA 1
ATOM 1335 C C . ASN A 1 164 ? 8.637 1.541 -15.111 1.00 95.06 164 ASN A C 1
ATOM 1337 O O . ASN A 1 164 ? 9.333 1.328 -14.112 1.00 95.06 164 ASN A O 1
ATOM 1341 N N . HIS A 1 165 ? 7.611 2.382 -15.083 1.00 95.44 165 HIS A N 1
ATOM 1342 C CA . HIS A 1 165 ? 7.136 3.000 -13.852 1.00 95.44 165 HIS A CA 1
ATOM 1343 C C . HIS A 1 165 ? 5.618 3.145 -13.851 1.00 95.44 165 HIS A C 1
ATOM 1345 O O . HIS A 1 165 ? 4.981 3.076 -14.896 1.00 95.44 165 HIS A O 1
ATOM 1351 N N . LEU A 1 166 ? 5.040 3.390 -12.682 1.00 95.38 166 LEU A N 1
ATOM 1352 C CA . LEU A 1 166 ? 3.648 3.805 -12.529 1.00 95.38 166 LEU A CA 1
ATOM 1353 C C . LEU A 1 166 ? 3.533 4.911 -11.478 1.00 95.38 166 LEU A C 1
ATOM 1355 O O . LEU A 1 166 ? 4.480 5.175 -10.730 1.00 95.38 166 LEU A O 1
ATOM 1359 N N . LEU A 1 167 ? 2.369 5.552 -11.438 1.00 94.88 167 LEU A N 1
ATOM 1360 C CA . LEU A 1 167 ? 2.035 6.585 -10.464 1.00 94.88 167 LEU A CA 1
ATOM 1361 C C . LEU A 1 167 ? 1.033 6.032 -9.448 1.00 94.88 167 LEU A C 1
ATOM 1363 O O . LEU A 1 167 ? 0.048 5.378 -9.812 1.00 94.88 167 LEU A O 1
ATOM 1367 N N . VAL A 1 168 ? 1.296 6.285 -8.168 1.00 93.75 168 VAL A N 1
ATOM 1368 C CA . VAL A 1 168 ? 0.426 5.870 -7.062 1.00 93.75 168 VAL A CA 1
ATOM 1369 C C . VAL A 1 168 ? 0.120 7.032 -6.133 1.00 93.75 168 VAL A C 1
ATOM 1371 O O . VAL A 1 168 ? 1.014 7.792 -5.753 1.00 93.75 168 VAL A O 1
ATOM 1374 N N . TYR A 1 169 ? -1.133 7.090 -5.682 1.00 94.31 169 TYR A N 1
ATOM 1375 C CA . TYR A 1 169 ? -1.488 7.889 -4.522 1.00 94.31 169 TYR A CA 1
ATOM 1376 C C . TYR A 1 169 ? -1.027 7.162 -3.263 1.00 94.31 169 TYR A C 1
ATOM 1378 O O . TYR A 1 169 ? -1.550 6.104 -2.927 1.00 94.31 169 TYR A O 1
ATOM 1386 N N . ALA A 1 170 ? -0.046 7.726 -2.564 1.00 93.12 170 ALA A N 1
ATOM 1387 C CA . ALA A 1 170 ? 0.503 7.186 -1.328 1.00 93.12 170 ALA A CA 1
ATOM 1388 C C . ALA A 1 170 ? 0.187 8.121 -0.148 1.00 93.12 170 ALA A C 1
ATOM 1390 O O . ALA A 1 170 ? 0.951 9.061 0.122 1.00 93.12 170 ALA A O 1
ATOM 1391 N N . PRO A 1 171 ? -0.913 7.896 0.593 1.00 93.75 171 PRO A N 1
ATOM 1392 C CA . PRO A 1 171 ? -1.211 8.689 1.776 1.00 93.75 171 PRO A CA 1
ATOM 1393 C C . PRO A 1 171 ? -0.192 8.473 2.896 1.00 93.75 171 PRO A C 1
ATOM 1395 O O . PRO A 1 171 ? 0.428 7.414 3.000 1.00 93.75 171 PRO A O 1
ATOM 1398 N N . ALA A 1 172 ? -0.049 9.463 3.774 1.00 91.06 172 ALA A N 1
ATOM 1399 C CA . ALA A 1 172 ? 0.833 9.372 4.934 1.00 91.06 172 ALA A CA 1
ATOM 1400 C C . ALA A 1 172 ? 0.521 8.131 5.790 1.00 91.06 172 ALA A C 1
ATOM 1402 O O . ALA A 1 172 ? -0.645 7.872 6.106 1.00 91.06 172 ALA A O 1
ATOM 1403 N N . ARG A 1 173 ? 1.573 7.420 6.223 1.00 89.62 173 ARG A N 1
ATOM 1404 C CA . ARG A 1 173 ? 1.509 6.239 7.108 1.00 89.62 173 ARG A CA 1
ATOM 1405 C C . ARG A 1 173 ? 0.707 5.069 6.533 1.00 89.62 173 ARG A C 1
ATOM 1407 O O . ARG A 1 173 ? -0.026 4.407 7.263 1.00 89.62 173 ARG A O 1
ATOM 1414 N N . THR A 1 174 ? 0.840 4.805 5.240 1.00 91.62 174 THR A N 1
ATOM 1415 C CA . THR A 1 174 ? 0.143 3.693 4.583 1.00 91.62 174 THR A CA 1
ATOM 1416 C C . THR A 1 174 ? 1.111 2.653 4.026 1.00 91.62 174 THR A C 1
ATOM 1418 O O . THR A 1 174 ? 2.261 2.945 3.695 1.00 91.62 174 THR A O 1
ATOM 1421 N N . 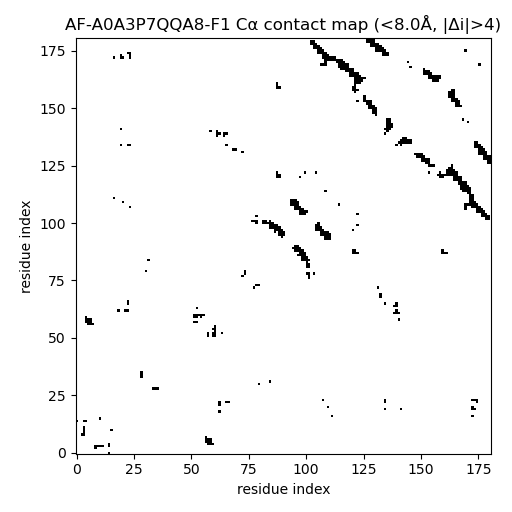CYS A 1 175 ? 0.629 1.417 3.959 1.00 92.25 175 CYS A N 1
ATOM 1422 C CA . CYS A 1 175 ? 1.183 0.318 3.186 1.00 92.25 175 CYS A CA 1
ATOM 1423 C C . CYS A 1 175 ? 0.168 -0.048 2.105 1.00 92.25 175 CYS A C 1
ATOM 1425 O O . CYS A 1 175 ? -0.987 -0.366 2.417 1.00 92.25 175 CYS A O 1
ATOM 1427 N N . LEU A 1 176 ? 0.617 -0.010 0.858 1.00 93.44 176 LEU A N 1
ATOM 1428 C CA . LEU A 1 176 ? -0.135 -0.453 -0.302 1.00 93.44 176 LEU A CA 1
ATOM 1429 C C . LEU A 1 176 ? 0.591 -1.639 -0.924 1.00 93.44 176 LEU A C 1
ATOM 1431 O O . LEU A 1 176 ? 1.817 -1.630 -1.064 1.00 93.44 176 LEU A O 1
ATOM 1435 N N . VAL A 1 177 ? -0.178 -2.646 -1.315 1.00 93.38 177 VAL A N 1
ATOM 1436 C CA . VAL A 1 177 ? 0.319 -3.791 -2.069 1.00 93.38 177 VAL A CA 1
ATOM 1437 C C . VAL A 1 177 ? -0.457 -3.866 -3.364 1.00 93.38 177 VAL A C 1
ATOM 1439 O O . VAL A 1 177 ? -1.683 -3.960 -3.345 1.00 93.38 177 VAL A O 1
ATOM 1442 N N . LEU A 1 178 ? 0.254 -3.828 -4.482 1.00 94.19 178 LEU A N 1
ATOM 1443 C CA . LEU A 1 178 ? -0.319 -3.941 -5.813 1.00 94.19 178 LEU A CA 1
ATOM 1444 C C . LEU A 1 178 ? 0.122 -5.251 -6.461 1.00 94.19 178 LEU A C 1
ATOM 1446 O O . LEU A 1 178 ? 1.238 -5.726 -6.244 1.00 94.19 178 LEU A O 1
ATOM 1450 N N . ARG A 1 179 ? -0.756 -5.824 -7.277 1.00 93.31 179 ARG A N 1
ATOM 1451 C CA . ARG A 1 179 ? -0.499 -7.032 -8.060 1.00 93.31 179 ARG A CA 1
ATOM 1452 C C . ARG A 1 179 ? -0.781 -6.743 -9.525 1.00 93.31 179 ARG A C 1
ATOM 1454 O O . ARG A 1 179 ? -1.757 -6.065 -9.836 1.00 93.31 179 ARG A O 1
ATOM 1461 N N . LEU A 1 180 ? 0.062 -7.277 -10.398 1.00 92.62 180 LEU A N 1
ATOM 1462 C CA . LEU A 1 180 ? -0.183 -7.277 -11.836 1.00 92.62 180 LEU A CA 1
ATOM 1463 C C . LEU A 1 180 ? -1.441 -8.109 -12.154 1.00 92.62 180 LEU A C 1
ATOM 1465 O O . LEU A 1 180 ? -1.604 -9.198 -11.591 1.00 92.62 180 LEU A O 1
ATOM 1469 N N . LEU A 1 181 ? -2.336 -7.568 -12.984 1.00 87.19 181 LEU A N 1
ATOM 1470 C CA . LEU A 1 181 ? -3.507 -8.279 -13.510 1.00 87.19 181 LEU A CA 1
ATOM 1471 C C . LEU A 1 181 ? -3.127 -9.300 -14.586 1.00 87.19 181 LEU A C 1
ATOM 1473 O O . LEU A 1 181 ? -2.179 -9.027 -15.355 1.00 87.19 181 LEU A O 1
#

Secondary structure (DSSP, 8-state):
--SS-BTTS---HHHHHHHHHHHHHHHHHHHHT----------S-----THHHH-TTBTHHHHHHHHHHHHHHHHHH-TTTSS--EEEEEETTTTEEEEEETTEEEEEE--SS--EEEEEEEESS-SEEEEEEETTSGGGTS---S-TT-EEEPBSS-BTTBSEEEEEEE-TTEEEEEEE-

Mean predicted aligned error: 8.67 Å

Organism: Cylicostephanus goldi (NCBI:txid71465)

Sequence (181 aa):
MYDFMSLTTPYTPIIERGIALHKVMSRSSGMVGLPAYRQQRVLPLPRRQFNLADSELLRYKFLNKWDAEMNKLEQSTGFLHKGPAYVSWKHGDDKMICFERAGLLFVFNFHATKSFPDYKVGVEVPGTYKMALNSDDEDFGGWNRLKRDSEHMTFPEGYAGRRNHLLVYAPARTCLVLRLL

Nearest PDB structures (foldseek):
  5clt-assembly2_B  TM=9.009E-01  e=3.410E-20  Homo sapiens
  7p43-assembly2_B  TM=9.134E-01  e=4.592E-20  Nakaseomyces glabratus CBS 138
  5clt-assembly1_A  TM=8.997E-01  e=1.190E-19  Homo 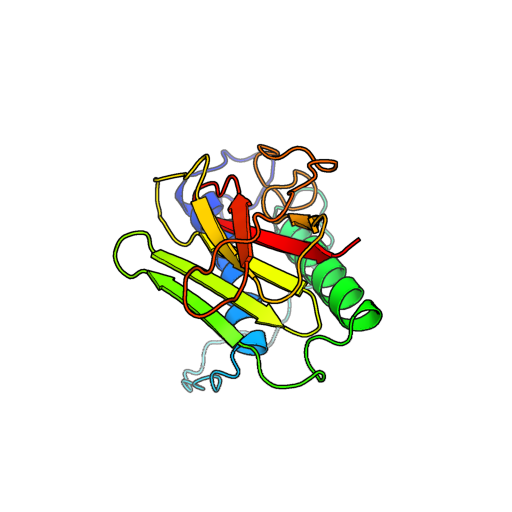sapiens
  4bzy-assembly2_B  TM=8.986E-01  e=1.263E-19  Homo sapiens
  5clt-assembly3_C  TM=8.992E-01  e=1.510E-19  Homo sapiens

Radius of gyration: 17.38 Å; Cα contacts (8 Å, |Δi|>4): 329; chains: 1; bounding box: 33×32×55 Å